Protein AF-X1M5K8-F1 (afdb_monomer)

Nearest PDB structures (foldseek):
  1rm6-assembly1_D  TM=8.942E-01  e=1.174E-19  Thauera aromatica
  4zoh-assembly1_A-2  TM=8.660E-01  e=7.991E-16  Sulfurisphaera tokodaii str. 7
  8uem-assembly1_D  TM=8.102E-01  e=5.956E-15  Mycolicibacterium smegmatis MC2 155
  2w55-assembly4_H  TM=7.951E-01  e=2.567E-14  Rhodobacter capsulatus
  7dqx-assembly1_D  TM=7.721E-01  e=8.946E-11  Paenarthrobacter nicotinovorans

Organism: NCBI:txid412755

Foldseek 3Di:
DDDDDDDDVQRCNVVVQVVVLVVLVVVCVVVVHDSLVSCVVVDDAAQDDDPLAAGANHDCAVVQSVVVVVVVVVVPDDDPPKDKDKGKDKAFAAFPDVVPPDPDFQWKWKWWQDLQRAIEIATQEDDPPPCLQQLLLVLLCVLLQEDSVSYDYDYNDPVPHDDHPYPDRNYCSPFVSQNSSQQSNQLNVLLVVQVDVVVDDVDPFDWDHHHQWIAGPVCSVDTDGNSVSQNVSCVVVVNDIRMGIGGDHDDDPRYRHNHMDIHMDMDMD

Radius of gyration: 24.26 Å; Cα contacts (8 Å, |Δi|>4): 484; chains: 1; bounding box: 69×41×72 Å

InterPro domains:
  IPR008274 Aldehyde oxidase/xanthine dehydrogenase, first molybdopterin binding domain [PF02738] (1-42)
  IPR016208 Aldehyde oxidase/xanthine dehydrogenase-like [PTHR11908] (1-198)
  IPR037165 Aldehyde oxidase/xanthine dehydrogenase, molybdopterin binding domain superfamily [SSF56003] (1-269)
  IPR046867 Aldehyde oxidase/xanthine dehydrogenase, second molybdopterin binding domain [PF20256] (79-269)

Mean predicted aligned error: 5.26 Å

Structure (mmCIF, N/CA/C/O backbone):
data_AF-X1M5K8-F1
#
_entry.id   AF-X1M5K8-F1
#
loop_
_atom_site.group_PDB
_atom_site.id
_atom_site.type_symbol
_atom_site.label_atom_id
_atom_site.label_alt_id
_atom_site.label_comp_id
_atom_site.label_asym_id
_atom_site.label_entity_id
_atom_site.label_seq_id
_atom_site.pdbx_PDB_ins_code
_atom_site.Cartn_x
_atom_site.Cartn_y
_atom_site.Cartn_z
_atom_site.occupancy
_atom_site.B_iso_or_equiv
_atom_site.auth_seq_id
_atom_site.auth_comp_id
_atom_site.auth_asym_id
_atom_site.auth_atom_id
_atom_site.pdbx_PDB_model_num
ATOM 1 N N . ASN A 1 1 ? -35.383 -19.313 8.507 1.00 83.44 1 ASN A N 1
ATOM 2 C CA . ASN A 1 1 ? -35.162 -19.171 7.050 1.00 83.44 1 ASN A CA 1
ATOM 3 C C . ASN A 1 1 ? -35.023 -17.697 6.709 1.00 83.44 1 ASN A C 1
ATOM 5 O O . ASN A 1 1 ? -36.012 -17.053 6.391 1.00 83.44 1 ASN A O 1
ATOM 9 N N . THR A 1 2 ? -33.816 -17.158 6.849 1.00 96.00 2 THR A N 1
ATOM 10 C CA . THR A 1 2 ? -33.455 -15.775 6.488 1.00 96.00 2 THR A CA 1
ATOM 11 C C . THR A 1 2 ? -32.457 -15.797 5.330 1.00 96.00 2 THR A C 1
ATOM 13 O O . THR A 1 2 ? -31.962 -16.869 4.981 1.00 96.00 2 THR A O 1
ATOM 16 N N . ALA A 1 3 ? -32.167 -14.639 4.729 1.00 95.88 3 ALA A N 1
ATOM 17 C CA . ALA A 1 3 ? -31.140 -14.529 3.693 1.00 95.88 3 ALA A CA 1
ATOM 18 C C . ALA A 1 3 ? -29.777 -15.035 4.199 1.00 95.88 3 ALA A C 1
ATOM 20 O O . ALA A 1 3 ? -29.431 -14.832 5.367 1.00 95.88 3 ALA A O 1
ATOM 21 N N . THR A 1 4 ? -29.015 -15.685 3.319 1.00 96.06 4 THR A N 1
ATOM 22 C CA . THR A 1 4 ? -27.652 -16.132 3.619 1.00 96.06 4 THR A CA 1
ATOM 23 C C . THR A 1 4 ? -26.763 -14.923 3.889 1.00 96.06 4 THR A C 1
ATOM 25 O O . THR A 1 4 ? -26.822 -13.924 3.172 1.00 96.06 4 THR A O 1
ATOM 28 N N . THR A 1 5 ? -25.942 -15.005 4.931 1.00 94.88 5 THR A N 1
ATOM 29 C CA . THR A 1 5 ? -24.961 -13.967 5.250 1.00 94.88 5 THR A CA 1
ATOM 30 C C . THR A 1 5 ? -23.837 -13.939 4.210 1.00 94.88 5 THR A C 1
ATOM 32 O O . THR A 1 5 ? -23.613 -14.909 3.487 1.00 94.88 5 THR A O 1
ATOM 35 N N . SER A 1 6 ? -23.133 -12.812 4.107 1.00 94.44 6 SER A N 1
ATOM 36 C CA . SER A 1 6 ? -22.024 -12.634 3.164 1.00 94.44 6 SER A CA 1
ATOM 37 C C . SER A 1 6 ? -20.956 -11.706 3.747 1.00 94.44 6 SER A C 1
ATOM 39 O O . SER A 1 6 ? -21.046 -11.279 4.901 1.00 94.44 6 SER A O 1
ATOM 41 N N . ALA A 1 7 ? -19.930 -11.408 2.954 1.00 92.38 7 ALA A N 1
ATOM 42 C CA . ALA A 1 7 ? -18.859 -10.504 3.325 1.00 92.38 7 ALA A CA 1
ATOM 43 C C . ALA A 1 7 ? -19.370 -9.073 3.569 1.00 92.38 7 ALA A C 1
ATOM 45 O O . ALA A 1 7 ? -20.085 -8.498 2.752 1.00 92.38 7 ALA A O 1
ATOM 46 N N . MET A 1 8 ? -18.935 -8.484 4.683 1.00 95.38 8 MET A N 1
ATOM 47 C CA . MET A 1 8 ? -19.079 -7.063 5.010 1.00 95.38 8 MET A CA 1
ATOM 48 C C . MET A 1 8 ? -17.729 -6.551 5.525 1.00 95.38 8 MET A C 1
ATOM 50 O O . MET A 1 8 ? -16.926 -7.348 6.014 1.00 95.38 8 MET A O 1
ATOM 54 N N . ARG A 1 9 ? -17.447 -5.247 5.397 1.00 95.56 9 ARG A N 1
ATOM 55 C CA . ARG A 1 9 ? -16.147 -4.651 5.759 1.00 95.56 9 ARG A CA 1
ATOM 56 C C . ARG A 1 9 ? -15.712 -5.072 7.172 1.00 95.56 9 ARG A C 1
ATOM 58 O O . ARG A 1 9 ? -16.444 -4.868 8.133 1.00 95.56 9 ARG A O 1
ATOM 65 N N . GLY A 1 10 ? -14.526 -5.679 7.270 1.00 92.44 10 GLY A N 1
ATOM 66 C CA . GLY A 1 10 ? -13.983 -6.263 8.504 1.00 92.44 10 GLY A CA 1
ATOM 67 C C . GLY A 1 10 ? -14.224 -7.773 8.667 1.00 92.44 10 GLY A C 1
ATOM 68 O O . GLY A 1 10 ? -13.547 -8.405 9.465 1.00 92.44 10 GLY A O 1
ATOM 69 N N . PHE A 1 11 ? -15.142 -8.367 7.901 1.00 91.94 11 PHE A N 1
ATOM 70 C CA . PHE A 1 11 ? -15.347 -9.815 7.755 1.00 91.94 11 PHE A CA 1
ATOM 71 C C . PHE A 1 11 ? -15.290 -10.612 9.076 1.00 91.94 11 PHE A C 1
ATOM 73 O O . PHE A 1 11 ? -14.472 -11.509 9.247 1.00 91.94 11 PHE A O 1
ATOM 80 N N . GLY A 1 12 ? -16.145 -10.260 10.042 1.00 93.12 12 GLY A N 1
ATOM 81 C CA . GLY A 1 12 ? -16.217 -10.936 11.348 1.00 93.12 12 GLY A CA 1
ATOM 82 C C . GLY A 1 12 ? -15.316 -10.336 12.435 1.00 93.12 12 GLY A C 1
ATOM 83 O O . GLY A 1 12 ? -15.580 -10.527 13.627 1.00 93.12 12 GLY A O 1
ATOM 84 N N . ALA A 1 13 ? -14.288 -9.568 12.058 1.00 93.38 13 ALA A N 1
ATOM 85 C CA . ALA A 1 13 ? -13.440 -8.883 13.028 1.00 93.38 13 ALA A CA 1
ATOM 86 C C . ALA A 1 13 ? -14.196 -7.827 13.851 1.00 93.38 13 ALA A C 1
ATOM 88 O O . ALA A 1 13 ? -14.025 -7.855 15.063 1.00 93.38 13 ALA A O 1
ATOM 89 N N . PRO A 1 14 ? -15.084 -6.971 13.293 1.00 96.00 14 PRO A N 1
ATOM 90 C CA . PRO A 1 14 ? -15.788 -5.966 14.092 1.00 96.00 14 PRO A CA 1
ATOM 91 C C . PRO A 1 14 ? -16.581 -6.565 15.255 1.00 96.00 14 PRO A C 1
ATOM 93 O O . PRO A 1 14 ? -16.548 -6.036 16.360 1.00 96.00 14 PRO A O 1
ATOM 96 N N . GLN A 1 15 ? -17.251 -7.697 15.029 1.00 96.06 15 GLN A N 1
ATOM 97 C CA . GLN A 1 15 ? -18.005 -8.408 16.061 1.00 96.06 15 GLN A CA 1
ATOM 98 C C . GLN A 1 15 ? -17.078 -8.930 17.164 1.00 96.06 15 GLN A C 1
ATOM 100 O O . GLN A 1 15 ? -17.387 -8.799 18.345 1.00 96.06 15 GLN A O 1
ATOM 105 N N . SER A 1 16 ? -15.932 -9.491 16.775 1.00 94.75 16 SER A N 1
ATOM 106 C CA . SER A 1 16 ? -14.946 -10.041 17.711 1.00 94.75 16 SER A CA 1
ATOM 107 C C . SER A 1 16 ? -14.253 -8.937 18.516 1.00 94.75 16 SER A C 1
ATOM 109 O O . SER A 1 16 ? -14.143 -9.037 19.735 1.00 94.75 16 SER A O 1
ATOM 111 N N . THR A 1 17 ? -13.846 -7.854 17.850 1.00 95.81 17 THR A N 1
ATOM 112 C CA . THR A 1 17 ? -13.239 -6.674 18.474 1.00 95.81 17 THR A CA 1
ATOM 113 C C . THR A 1 17 ? -14.212 -5.988 19.422 1.00 95.81 17 THR A C 1
ATOM 115 O O . THR A 1 17 ? -13.813 -5.646 20.524 1.00 95.81 17 THR A O 1
ATOM 118 N N . PHE A 1 18 ? -15.489 -5.843 19.053 1.00 97.12 18 PHE A N 1
ATOM 119 C CA . PHE A 1 18 ? -16.497 -5.256 19.939 1.00 97.12 18 PHE A CA 1
ATOM 120 C C . PHE A 1 18 ? -16.595 -6.010 21.269 1.00 97.12 18 PHE A C 1
ATOM 122 O O . PHE A 1 18 ? -16.563 -5.390 22.329 1.00 97.12 18 PHE A O 1
ATOM 129 N N . VAL A 1 19 ? -16.669 -7.343 21.222 1.00 97.38 19 VAL A N 1
ATOM 130 C CA . VAL A 1 19 ? -16.738 -8.174 22.432 1.00 97.38 19 VAL A CA 1
ATOM 131 C C . VAL A 1 19 ? -15.446 -8.071 23.246 1.00 97.38 19 VAL A C 1
ATOM 133 O O . VAL A 1 19 ? -15.514 -7.877 24.457 1.00 97.38 19 VAL A O 1
ATOM 136 N N . GLY A 1 20 ? -14.283 -8.168 22.593 1.00 96.31 20 GLY A N 1
ATOM 137 C CA . GLY A 1 20 ? -12.981 -8.101 23.265 1.00 96.31 20 GLY A CA 1
ATOM 138 C C . GLY A 1 20 ? -12.714 -6.751 23.934 1.00 96.31 20 GLY A C 1
ATOM 139 O O . GLY A 1 20 ? -12.367 -6.705 25.109 1.00 96.31 20 GLY A O 1
ATOM 140 N N . GLU A 1 21 ? -12.940 -5.649 23.222 1.00 97.56 21 GLU A N 1
ATOM 141 C CA . GLU A 1 21 ? -12.729 -4.297 23.749 1.00 97.56 21 GLU A CA 1
ATOM 142 C C . GLU A 1 21 ? -13.725 -3.954 24.862 1.00 97.56 21 GLU A C 1
ATOM 144 O O . GLU A 1 21 ? -13.330 -3.382 25.874 1.00 97.56 21 GLU A O 1
ATOM 149 N N . SER A 1 22 ? -14.987 -4.386 24.737 1.00 97.62 22 SER A N 1
ATOM 150 C CA . SER A 1 22 ? -15.976 -4.222 25.813 1.00 97.62 22 SER A CA 1
ATOM 151 C C . SER A 1 22 ? -15.562 -4.986 27.073 1.00 97.62 22 SER A C 1
ATOM 153 O O . SER A 1 22 ? -15.735 -4.500 28.187 1.00 97.62 22 SER A O 1
ATOM 155 N N . GLN A 1 23 ? -14.999 -6.189 26.914 1.00 97.56 23 GLN A N 1
ATOM 156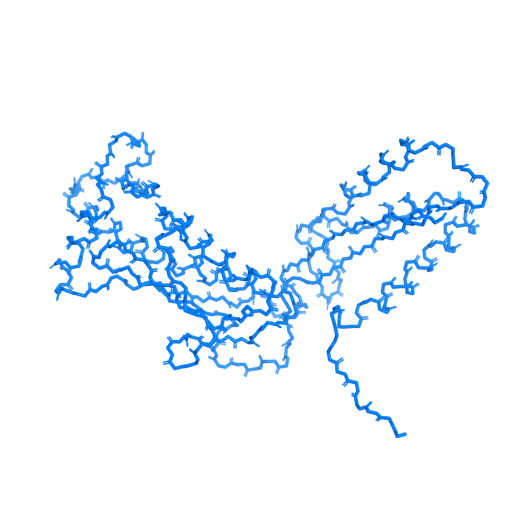 C CA . GLN A 1 23 ? -14.491 -6.972 28.037 1.00 97.56 23 GLN A CA 1
ATOM 157 C C . GLN A 1 23 ? -13.295 -6.298 28.714 1.00 97.56 23 GLN A C 1
ATOM 159 O O . GLN A 1 23 ? -13.230 -6.289 29.942 1.00 97.56 23 GLN A O 1
ATOM 164 N N . LEU A 1 24 ? -12.376 -5.723 27.936 1.00 97.25 24 LEU A N 1
ATOM 165 C CA . LEU A 1 24 ? -11.244 -4.977 28.481 1.00 97.25 24 LEU A CA 1
ATOM 166 C C . LEU A 1 24 ? -11.700 -3.759 29.287 1.00 97.25 24 LEU A C 1
ATOM 168 O O . LEU A 1 24 ? -11.151 -3.528 30.360 1.00 97.25 24 LEU A O 1
ATOM 172 N N . ASP A 1 25 ? -12.718 -3.028 28.832 1.00 97.44 25 ASP A N 1
ATOM 173 C CA . ASP A 1 25 ? -13.257 -1.893 29.592 1.00 97.44 25 ASP A CA 1
ATOM 174 C C . ASP A 1 25 ? -13.902 -2.333 30.912 1.00 97.44 25 ASP A C 1
ATOM 176 O O . ASP A 1 25 ? -13.607 -1.749 31.954 1.00 97.44 25 ASP A O 1
ATOM 180 N N . MET A 1 26 ? -14.695 -3.412 30.907 1.00 98.00 26 MET A N 1
ATOM 181 C CA . MET A 1 26 ? -15.258 -3.975 32.146 1.00 98.00 26 MET A CA 1
ATOM 182 C C . MET A 1 26 ? -14.156 -4.413 33.125 1.00 98.00 26 MET A C 1
ATOM 184 O O . MET A 1 26 ? -14.241 -4.153 34.321 1.00 98.00 26 MET A O 1
ATOM 188 N N . MET A 1 27 ? -13.082 -5.032 32.623 1.00 98.06 27 MET A N 1
ATOM 189 C CA . MET A 1 27 ? -11.930 -5.413 33.450 1.00 98.06 27 MET A CA 1
ATOM 190 C C . MET A 1 27 ? -11.173 -4.198 33.996 1.00 98.06 27 MET A C 1
ATOM 192 O O . MET A 1 27 ? -10.690 -4.242 35.126 1.00 98.06 27 MET A O 1
ATOM 196 N N . ALA A 1 28 ? -11.034 -3.134 33.204 1.00 97.88 28 ALA A N 1
ATOM 197 C CA . ALA A 1 28 ? -10.388 -1.898 33.629 1.00 97.88 28 ALA A CA 1
ATOM 198 C C . ALA A 1 28 ? -11.148 -1.264 34.804 1.00 97.88 28 ALA A C 1
ATOM 200 O O . ALA A 1 28 ? -10.529 -0.911 35.810 1.00 97.88 28 ALA A O 1
ATOM 201 N N . GLU A 1 29 ? -12.479 -1.207 34.707 1.00 97.31 29 GLU A N 1
ATOM 202 C CA . GLU A 1 29 ? -13.360 -0.722 35.771 1.00 97.31 29 GLU A CA 1
ATOM 203 C C . GLU A 1 29 ? -13.256 -1.584 37.038 1.00 97.31 29 GLU A C 1
ATOM 205 O O . GLU A 1 29 ? -12.933 -1.060 38.106 1.00 97.31 29 GLU A O 1
ATOM 210 N N . ASP A 1 30 ? -13.430 -2.905 36.916 1.00 98.25 30 ASP A N 1
ATOM 211 C CA . ASP A 1 30 ? -13.391 -3.843 38.049 1.00 98.25 30 ASP A CA 1
ATOM 212 C C . ASP A 1 30 ? -12.044 -3.823 38.794 1.00 98.25 30 ASP A C 1
ATOM 214 O O . ASP A 1 30 ? -11.989 -3.979 40.018 1.00 98.25 30 ASP A O 1
ATOM 218 N N . LEU A 1 31 ? -10.938 -3.639 38.064 1.00 97.94 31 LEU A N 1
ATOM 219 C CA . LEU A 1 31 ? -9.582 -3.616 38.621 1.00 97.94 31 LEU A CA 1
ATOM 220 C C . LEU A 1 31 ? -9.119 -2.213 39.042 1.00 97.94 31 LEU A C 1
ATOM 222 O O . LEU A 1 31 ? -8.044 -2.089 39.635 1.00 97.94 31 LEU A O 1
ATOM 226 N N . GLY A 1 32 ? -9.879 -1.161 38.725 1.00 97.38 32 GLY A N 1
ATOM 227 C CA . GLY A 1 32 ? -9.468 0.229 38.936 1.00 97.38 32 GLY A CA 1
ATOM 228 C C . GLY A 1 32 ? -8.201 0.614 38.161 1.00 97.38 32 GLY A C 1
ATOM 229 O O . GLY A 1 32 ? -7.398 1.414 38.645 1.00 97.38 32 GLY A O 1
ATOM 230 N N . ILE A 1 33 ? -7.984 0.013 36.988 1.00 97.75 33 ILE A N 1
ATOM 231 C CA . ILE A 1 33 ? -6.858 0.313 36.094 1.00 97.75 33 ILE A CA 1
ATOM 232 C C . ILE A 1 33 ? -7.362 1.255 35.002 1.00 97.75 33 ILE A C 1
ATOM 234 O O . ILE A 1 33 ? -8.445 1.058 34.466 1.00 97.75 33 ILE A O 1
ATOM 238 N N . ASP A 1 34 ? -6.566 2.260 34.639 1.00 96.38 34 ASP A N 1
ATOM 239 C CA . ASP A 1 34 ? -6.891 3.121 33.502 1.00 96.38 34 ASP A CA 1
ATOM 240 C C . ASP A 1 34 ? -7.069 2.288 32.203 1.00 96.38 34 ASP A C 1
ATOM 242 O O . ASP A 1 34 ? -6.239 1.417 31.913 1.00 96.38 34 ASP A O 1
ATOM 246 N N . PRO A 1 35 ? -8.137 2.514 31.413 1.00 96.56 35 PRO A N 1
ATOM 247 C CA . PRO A 1 35 ? -8.451 1.690 30.243 1.00 96.56 35 PRO A CA 1
ATOM 248 C C . PRO A 1 35 ? -7.412 1.785 29.115 1.00 96.56 35 PRO A C 1
ATOM 250 O O . PRO A 1 35 ? -7.261 0.827 28.347 1.00 96.56 35 PRO A O 1
ATOM 253 N N . ILE A 1 36 ? -6.679 2.898 28.998 1.00 97.06 36 ILE A N 1
ATOM 254 C CA . ILE A 1 36 ? -5.575 3.048 28.038 1.00 97.06 36 ILE A CA 1
ATOM 255 C C . ILE A 1 36 ? -4.363 2.266 28.547 1.00 97.06 36 ILE A C 1
ATOM 257 O O . ILE A 1 36 ? -3.764 1.499 27.792 1.00 97.06 36 ILE A O 1
ATOM 261 N N . GLU A 1 37 ? -4.047 2.372 29.837 1.00 97.25 37 GLU A N 1
ATOM 262 C CA . GLU A 1 37 ? -2.949 1.625 30.456 1.00 97.25 37 GLU A CA 1
ATOM 263 C C . GLU A 1 37 ? -3.173 0.110 30.431 1.00 97.25 37 GLU A C 1
ATOM 265 O O . GLU A 1 37 ? -2.232 -0.655 30.199 1.00 97.25 37 GLU A O 1
ATOM 270 N N . LEU A 1 38 ? -4.411 -0.357 30.614 1.00 97.75 38 LEU A N 1
ATOM 271 C CA . LEU A 1 38 ? -4.722 -1.781 30.492 1.00 97.75 38 LEU A CA 1
ATOM 272 C C . LEU A 1 38 ? -4.438 -2.289 29.070 1.00 97.75 38 LEU A C 1
ATOM 274 O O . LEU A 1 38 ? -3.822 -3.346 28.907 1.00 97.75 38 LEU A O 1
ATOM 278 N N . ARG A 1 39 ? -4.811 -1.521 28.040 1.00 97.44 39 ARG A N 1
ATOM 279 C CA . ARG A 1 39 ? -4.494 -1.836 26.636 1.00 97.44 39 ARG A CA 1
ATOM 280 C C . ARG A 1 39 ? -2.997 -1.772 26.366 1.00 97.44 39 ARG A C 1
ATOM 282 O O . ARG A 1 39 ? -2.461 -2.660 25.714 1.00 97.44 39 ARG A O 1
ATOM 289 N N . ARG A 1 40 ? -2.297 -0.783 26.922 1.00 96.50 40 ARG A N 1
ATOM 290 C CA . ARG A 1 40 ? -0.841 -0.625 26.795 1.00 96.50 40 ARG A CA 1
ATOM 291 C C . ARG A 1 40 ? -0.077 -1.830 27.343 1.00 96.50 40 ARG A C 1
ATOM 293 O O . ARG A 1 40 ? 0.881 -2.279 26.714 1.00 96.50 40 ARG A O 1
ATOM 300 N N . LYS A 1 41 ? -0.523 -2.375 28.481 1.00 95.81 41 LYS A N 1
ATOM 301 C CA . LYS A 1 41 ? 0.063 -3.567 29.119 1.00 95.81 41 LYS A CA 1
ATOM 302 C C . LYS A 1 41 ? -0.153 -4.855 28.323 1.00 95.81 41 LYS A C 1
ATOM 304 O O . LYS A 1 41 ? 0.689 -5.742 28.397 1.00 95.81 41 LYS A O 1
ATOM 309 N N . ASN A 1 42 ? -1.266 -4.960 27.597 1.00 94.81 42 ASN A N 1
ATOM 310 C CA . ASN A 1 42 ? -1.667 -6.182 26.887 1.00 94.81 42 ASN A CA 1
ATOM 311 C C . ASN A 1 42 ? -1.505 -6.096 25.357 1.00 94.81 42 ASN A C 1
ATOM 313 O O . ASN A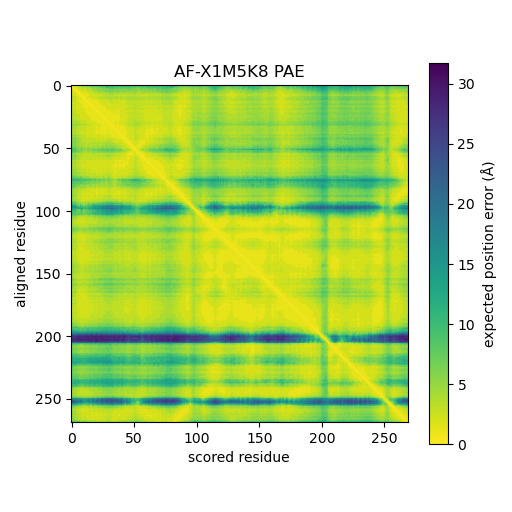 1 42 ? -1.755 -7.073 24.654 1.00 94.81 42 ASN A O 1
ATOM 317 N N . GLY A 1 43 ? -1.110 -4.937 24.830 1.00 93.38 43 GLY A N 1
ATOM 318 C CA . GLY A 1 43 ? -0.957 -4.691 23.401 1.00 93.38 43 GLY A CA 1
ATOM 319 C C . GLY A 1 43 ? 0.234 -5.427 22.788 1.00 93.38 43 GLY A C 1
ATOM 320 O O . GLY A 1 43 ? 1.269 -5.619 23.424 1.00 93.38 43 GLY A O 1
ATOM 321 N N . MET A 1 44 ? 0.097 -5.801 21.515 1.00 93.44 44 MET A N 1
ATOM 322 C CA . MET A 1 44 ? 1.182 -6.399 20.732 1.00 93.44 44 MET A CA 1
ATOM 323 C C . MET A 1 44 ? 2.313 -5.391 20.486 1.00 93.44 44 MET A C 1
ATOM 325 O O . MET A 1 44 ? 2.081 -4.185 20.410 1.00 93.44 44 MET A O 1
ATOM 329 N N . THR A 1 45 ? 3.526 -5.896 20.277 1.00 94.75 45 THR A N 1
ATOM 330 C CA . THR A 1 45 ? 4.725 -5.115 19.931 1.00 94.75 45 THR A CA 1
ATOM 331 C C . THR A 1 45 ? 5.268 -5.535 18.559 1.00 94.75 45 THR A C 1
ATOM 333 O O . THR A 1 45 ? 4.789 -6.516 17.987 1.00 94.75 45 THR A O 1
ATOM 336 N N . PRO A 1 46 ? 6.253 -4.820 17.987 1.00 94.94 46 PRO A N 1
ATOM 337 C CA . PRO A 1 46 ? 7.030 -5.358 16.874 1.00 94.94 46 PRO A CA 1
ATOM 338 C C . PRO A 1 46 ? 7.666 -6.711 17.230 1.00 94.94 46 PRO A C 1
ATOM 340 O O . PRO A 1 46 ? 7.944 -6.982 18.401 1.00 94.94 46 PRO A O 1
ATOM 343 N N . ASP A 1 47 ? 7.851 -7.546 16.211 1.00 92.81 47 ASP A N 1
ATOM 344 C CA . ASP A 1 47 ? 8.339 -8.930 16.280 1.00 92.81 47 ASP A CA 1
ATOM 345 C C . ASP A 1 47 ? 7.548 -9.857 17.223 1.00 92.81 47 ASP A C 1
ATOM 347 O O . ASP A 1 47 ? 8.067 -10.855 17.726 1.00 92.81 47 ASP A O 1
ATOM 351 N N . TYR A 1 48 ? 6.265 -9.555 17.452 1.00 92.00 48 TYR A N 1
ATOM 352 C CA . TYR A 1 48 ? 5.401 -10.361 18.312 1.00 92.00 48 TYR A CA 1
ATOM 353 C C . TYR A 1 48 ? 4.887 -11.604 17.576 1.00 92.00 48 TYR A C 1
ATOM 355 O O . TYR A 1 48 ? 4.243 -11.512 16.526 1.00 92.00 48 TYR A O 1
ATOM 363 N N . GLU A 1 49 ? 5.129 -12.782 18.144 1.00 90.62 49 GLU A N 1
ATOM 364 C CA . GLU A 1 49 ? 4.604 -14.045 17.629 1.00 90.62 49 GLU A CA 1
ATOM 365 C C . GLU A 1 49 ? 3.270 -14.382 18.299 1.00 90.62 49 GLU A C 1
ATOM 367 O O . GLU A 1 49 ? 3.188 -14.516 19.518 1.00 90.62 49 GLU A O 1
ATOM 372 N N . VAL A 1 50 ? 2.223 -14.554 17.490 1.00 88.25 50 VAL A N 1
ATOM 373 C CA . VAL A 1 50 ? 0.959 -15.158 17.915 1.00 88.25 50 VAL A CA 1
ATOM 374 C C . VAL A 1 50 ? 1.030 -16.640 17.542 1.00 88.25 50 VAL A C 1
ATOM 376 O O . VAL A 1 50 ? 0.919 -16.961 16.349 1.00 88.25 50 VAL A O 1
ATOM 379 N N . PRO A 1 51 ? 1.227 -17.549 18.518 1.00 86.25 51 PRO A N 1
ATOM 380 C CA . PRO A 1 51 ? 1.520 -18.949 18.241 1.00 86.25 51 PRO A CA 1
ATOM 381 C C . PRO A 1 51 ? 0.509 -19.587 17.284 1.00 86.25 51 PRO A C 1
ATOM 383 O O . PRO A 1 51 ? -0.692 -19.628 17.552 1.00 86.25 51 PRO A O 1
ATOM 386 N N . GLY A 1 52 ? 1.009 -20.077 16.148 1.00 79.44 52 GLY A N 1
ATOM 387 C CA . GLY A 1 52 ? 0.207 -20.766 15.135 1.00 79.44 52 GLY A CA 1
ATOM 388 C C . GLY A 1 52 ? -0.738 -19.883 14.310 1.00 79.44 52 GLY A C 1
ATOM 389 O O . GLY A 1 52 ? -1.545 -20.437 13.567 1.00 79.44 52 GLY A O 1
ATOM 390 N N . GLN A 1 53 ? -0.665 -18.549 14.414 1.00 82.50 53 GLN A N 1
ATOM 391 C CA . GLN A 1 53 ? -1.578 -17.646 13.696 1.00 82.50 53 GLN A CA 1
ATOM 392 C C . GLN A 1 53 ? -0.872 -16.537 12.908 1.00 82.50 53 GLN A C 1
ATOM 394 O O . GLN A 1 53 ? -1.145 -16.348 11.717 1.00 82.50 53 GLN A O 1
ATOM 399 N N . ALA A 1 54 ? 0.008 -15.774 13.559 1.00 86.50 54 ALA A N 1
ATOM 400 C CA . ALA A 1 54 ? 0.545 -14.541 12.994 1.00 86.50 54 ALA A CA 1
ATOM 401 C C . ALA A 1 54 ? 1.937 -14.210 13.531 1.00 86.50 54 ALA A C 1
ATOM 403 O O . ALA A 1 54 ? 2.281 -14.540 14.661 1.00 86.50 54 ALA A O 1
ATOM 404 N N . PHE A 1 55 ? 2.711 -13.491 12.722 1.00 89.06 55 PHE A N 1
ATOM 405 C CA . PHE A 1 55 ? 3.942 -12.842 13.151 1.00 89.06 55 PHE A CA 1
ATOM 406 C C . PHE A 1 55 ? 3.828 -11.346 12.859 1.00 89.06 55 PHE A C 1
ATOM 408 O O . PHE A 1 55 ? 3.718 -10.945 11.698 1.00 89.06 55 PHE A O 1
ATOM 415 N N . ILE A 1 56 ? 3.805 -10.531 13.909 1.00 92.12 56 ILE A N 1
ATOM 416 C CA . ILE A 1 56 ? 3.609 -9.085 13.831 1.00 92.12 56 ILE A CA 1
ATOM 417 C C . ILE A 1 56 ? 4.972 -8.420 13.656 1.00 92.12 56 ILE A C 1
ATOM 419 O O . ILE A 1 56 ? 5.624 -8.063 14.627 1.00 92.12 56 ILE A O 1
ATOM 423 N N . GLN A 1 57 ? 5.420 -8.269 12.409 1.00 91.38 57 GLN A N 1
ATOM 424 C CA . GLN A 1 57 ? 6.733 -7.676 12.097 1.00 91.38 57 GLN A CA 1
ATOM 425 C C . GLN A 1 57 ? 6.848 -6.220 12.562 1.00 91.38 57 GLN A C 1
ATOM 427 O O . GLN A 1 57 ? 7.880 -5.791 13.062 1.00 91.38 57 GLN A O 1
ATOM 432 N N . SER A 1 58 ? 5.776 -5.452 12.405 1.00 94.50 58 SER A N 1
ATOM 433 C CA . SER A 1 58 ? 5.694 -4.063 12.834 1.00 94.50 58 SER A CA 1
ATOM 434 C C . SER A 1 58 ? 4.388 -3.837 13.583 1.00 94.50 58 SER A C 1
ATOM 436 O O . SER A 1 58 ? 3.347 -4.387 13.225 1.00 94.50 58 SER A O 1
ATOM 438 N N . CYS A 1 59 ? 4.446 -3.028 14.639 1.00 96.31 59 CYS A N 1
ATOM 439 C CA . CYS A 1 59 ? 3.281 -2.656 15.428 1.00 96.31 59 CYS A CA 1
ATOM 440 C C . CYS A 1 59 ? 3.394 -1.189 15.848 1.00 96.31 59 CYS A C 1
ATOM 442 O O . CYS A 1 59 ? 4.364 -0.802 16.497 1.00 96.31 59 CYS A O 1
ATOM 444 N N . GLY A 1 60 ? 2.402 -0.390 15.452 1.00 96.69 60 GLY A N 1
ATOM 445 C CA . GLY A 1 60 ? 2.282 1.028 15.807 1.00 96.69 60 GLY A CA 1
ATOM 446 C C . GLY A 1 60 ? 1.324 1.296 16.973 1.00 96.69 60 GLY A C 1
ATOM 447 O O . GLY A 1 60 ? 0.950 2.444 17.200 1.00 96.69 60 GLY A O 1
ATOM 448 N N . LEU A 1 61 ? 0.853 0.249 17.660 1.00 97.50 61 LEU A N 1
ATOM 449 C CA . LEU A 1 61 ? -0.249 0.348 18.619 1.00 97.50 61 LEU A CA 1
ATOM 450 C C . LEU A 1 61 ? 0.083 1.271 19.799 1.00 97.50 61 LEU A C 1
ATOM 452 O O . LEU A 1 61 ? -0.732 2.121 20.149 1.00 97.50 61 LEU A O 1
ATOM 456 N N . HIS A 1 62 ? 1.275 1.145 20.386 1.00 97.00 62 HIS A N 1
ATOM 457 C CA . HIS A 1 62 ? 1.695 1.988 21.510 1.00 97.00 62 HIS A CA 1
ATOM 458 C C . HIS A 1 62 ? 1.794 3.462 21.117 1.00 97.00 62 HIS A C 1
ATOM 460 O O . HIS A 1 62 ? 1.362 4.314 21.882 1.00 97.00 62 HIS A O 1
ATOM 466 N N . GLN A 1 63 ? 2.241 3.765 19.896 1.00 97.62 63 GLN A N 1
ATOM 467 C CA . GLN A 1 63 ? 2.262 5.129 19.368 1.00 97.62 63 GLN A CA 1
ATOM 468 C C . GLN A 1 63 ? 0.841 5.686 19.182 1.00 97.62 63 GLN A C 1
ATOM 470 O O . GLN A 1 63 ? 0.599 6.864 19.448 1.00 97.62 63 GLN A O 1
ATOM 475 N N . CYS A 1 64 ? -0.116 4.854 18.753 1.00 97.94 64 CYS A N 1
ATOM 476 C CA . CYS A 1 64 ? -1.526 5.243 18.698 1.00 97.94 64 CYS A CA 1
ATOM 477 C C . CYS A 1 64 ? -2.104 5.505 20.099 1.00 97.94 64 CYS A C 1
ATOM 479 O O . CYS A 1 64 ? -2.844 6.472 20.270 1.00 97.94 64 CYS A O 1
ATOM 481 N N . LEU A 1 65 ? -1.751 4.679 21.092 1.00 97.88 65 LEU A N 1
ATOM 482 C CA . LEU A 1 65 ? -2.158 4.871 22.489 1.00 97.88 65 LEU A CA 1
ATOM 483 C C . LEU A 1 65 ? -1.585 6.173 23.064 1.00 97.88 65 LEU A C 1
ATOM 485 O O . LEU A 1 65 ? -2.327 6.945 23.658 1.00 97.88 65 LEU A O 1
ATOM 489 N N . ASP A 1 66 ? -0.306 6.468 22.821 1.00 97.44 66 ASP A N 1
ATOM 490 C CA . ASP A 1 66 ? 0.321 7.722 23.260 1.00 97.44 66 ASP A CA 1
ATOM 491 C C . ASP A 1 66 ? -0.415 8.942 22.700 1.00 97.44 66 ASP A C 1
ATOM 493 O O . ASP A 1 66 ? -0.722 9.886 23.428 1.00 97.44 66 ASP A O 1
ATOM 497 N N . LYS A 1 67 ? -0.746 8.905 21.405 1.00 97.56 67 LYS A N 1
ATOM 498 C CA . LYS A 1 67 ? -1.430 10.012 20.732 1.00 97.56 67 LYS A CA 1
ATOM 499 C C . LYS A 1 67 ? -2.866 10.198 21.205 1.00 97.56 67 LYS A C 1
ATOM 501 O O . LYS A 1 67 ? -3.298 11.338 21.368 1.00 97.56 67 LYS A O 1
ATOM 506 N N . ILE A 1 68 ? -3.607 9.112 21.428 1.00 96.69 68 ILE A N 1
ATOM 507 C CA . ILE A 1 68 ? -4.982 9.230 21.918 1.00 96.69 68 ILE A CA 1
ATOM 508 C C . ILE A 1 68 ? -5.010 9.695 23.377 1.00 96.69 68 ILE A C 1
ATOM 510 O O . ILE A 1 68 ? -5.857 10.504 23.739 1.00 96.69 68 ILE A O 1
ATOM 514 N N . GLU A 1 69 ? -4.065 9.236 24.199 1.00 96.75 69 GLU A N 1
ATOM 515 C CA . GLU A 1 69 ? -3.947 9.632 25.601 1.00 96.75 69 GLU A CA 1
ATOM 516 C C . GLU A 1 69 ? -3.605 11.121 25.736 1.00 96.75 69 GLU A C 1
ATOM 518 O O . GLU A 1 69 ? -4.220 11.821 26.541 1.00 96.75 69 GLU A O 1
ATOM 523 N N . GLU A 1 70 ? -2.665 11.616 24.922 1.00 96.62 70 GLU A N 1
ATOM 524 C CA . GLU A 1 70 ? -2.349 13.045 24.801 1.00 96.62 70 GLU A CA 1
ATOM 525 C C . GLU A 1 70 ? -3.616 13.847 24.470 1.00 96.62 70 GLU A C 1
ATOM 527 O O . GLU A 1 70 ? -3.983 14.758 25.213 1.00 96.62 70 GLU A O 1
ATOM 532 N N . HIS A 1 71 ? -4.350 13.435 23.432 1.00 94.50 71 HIS A N 1
ATOM 533 C CA . HIS A 1 71 ? -5.568 14.121 23.006 1.00 94.50 71 HIS A CA 1
ATOM 534 C C . HIS A 1 71 ? -6.677 14.111 24.071 1.00 94.50 71 HIS A C 1
ATOM 536 O O . HIS A 1 71 ? -7.351 15.117 24.284 1.00 94.50 71 HIS A O 1
ATOM 542 N N . ILE A 1 72 ? -6.869 12.994 24.778 1.00 95.06 72 ILE A N 1
ATOM 543 C CA . ILE A 1 72 ? -7.865 12.891 25.855 1.00 95.06 72 ILE A CA 1
ATOM 544 C C . ILE A 1 72 ? -7.487 13.801 27.028 1.00 95.06 72 ILE A C 1
ATOM 546 O O . ILE A 1 72 ? -8.351 14.488 27.573 1.00 95.06 72 ILE A O 1
ATOM 550 N N . LYS A 1 73 ? -6.202 13.866 27.397 1.00 94.25 73 LYS A N 1
ATOM 551 C CA . LYS A 1 73 ? -5.725 14.763 28.462 1.00 94.25 73 LYS A CA 1
ATOM 552 C C . LYS A 1 73 ? -5.957 16.234 28.118 1.00 94.25 73 LYS A C 1
ATOM 554 O O . LYS A 1 73 ? -6.341 16.998 29.003 1.00 94.25 73 LYS A O 1
ATOM 559 N N . GLU A 1 74 ? -5.794 16.623 26.853 1.00 94.19 74 GLU A N 1
ATOM 560 C CA . GLU A 1 74 ? -6.087 17.982 26.376 1.00 94.19 74 GLU A CA 1
ATOM 561 C C . GLU A 1 74 ? -7.565 18.371 26.533 1.00 94.19 74 GLU A C 1
ATOM 563 O O . GLU A 1 74 ? -7.865 19.546 26.755 1.00 94.19 74 GLU A O 1
ATOM 568 N N . ARG A 1 75 ? -8.500 17.408 26.477 1.00 91.31 75 ARG A N 1
ATOM 569 C CA . ARG A 1 75 ? -9.931 17.675 26.721 1.00 91.31 75 ARG A CA 1
ATOM 570 C C . ARG A 1 75 ? -10.217 18.093 28.161 1.00 91.31 75 ARG A C 1
ATOM 572 O O . ARG A 1 75 ? -11.186 18.812 28.405 1.00 91.31 75 ARG A O 1
ATOM 579 N N . GLY A 1 76 ? -9.377 17.678 29.107 1.00 89.56 76 GLY A N 1
ATOM 580 C CA . GLY A 1 76 ? -9.529 18.001 30.518 1.00 89.56 76 GLY A CA 1
ATOM 581 C C . GLY A 1 76 ? -10.827 17.449 31.113 1.00 89.56 76 GLY A C 1
ATOM 582 O O . GLY A 1 76 ? -11.248 16.329 30.828 1.00 89.56 76 GLY A O 1
ATOM 583 N N . LYS A 1 77 ? -11.459 18.226 32.000 1.00 90.88 77 LYS A N 1
ATOM 584 C CA . LYS A 1 77 ? -12.681 17.798 32.688 1.00 90.88 77 LYS A CA 1
ATOM 585 C C . LYS A 1 77 ? -13.893 17.927 31.766 1.00 90.88 77 LYS A C 1
ATOM 587 O O . LYS A 1 77 ? -14.259 19.035 31.379 1.00 90.88 77 LYS A O 1
ATOM 592 N N . LEU A 1 78 ? -14.554 16.803 31.508 1.00 92.69 78 LEU A N 1
ATOM 593 C CA . LEU A 1 78 ? -15.764 16.756 30.692 1.00 92.69 78 LEU A CA 1
ATOM 594 C C . LEU A 1 78 ? -16.979 17.389 31.402 1.00 92.69 78 LEU A C 1
ATOM 596 O O . LEU A 1 78 ? -17.046 17.383 32.642 1.00 92.69 78 LEU A O 1
ATOM 600 N N . PRO A 1 79 ? -17.955 17.927 30.644 1.00 94.38 79 PRO A N 1
ATOM 601 C CA . PRO A 1 79 ? -19.228 18.378 31.197 1.00 94.38 79 PRO A CA 1
ATOM 602 C C . PRO A 1 79 ? -20.029 17.224 31.831 1.00 94.38 79 PRO A C 1
ATOM 604 O O . PRO A 1 79 ? -19.777 16.052 31.547 1.00 94.38 79 PRO A O 1
ATOM 607 N N . PRO A 1 80 ? -21.038 17.523 32.671 1.00 95.31 80 PRO A N 1
ATOM 608 C CA . PRO A 1 80 ? -21.949 16.499 33.179 1.00 95.31 80 PRO A CA 1
ATOM 609 C C . PRO A 1 80 ? -22.604 15.689 32.048 1.00 95.31 80 PRO A C 1
ATOM 611 O O . PRO A 1 80 ? -22.951 16.252 31.009 1.00 95.31 80 PRO A O 1
ATOM 614 N N . ASN A 1 81 ? -22.816 14.389 32.279 1.00 95.06 81 ASN A N 1
ATOM 615 C CA . ASN A 1 81 ? -23.413 13.432 31.331 1.00 95.06 81 ASN A CA 1
ATOM 616 C C . ASN A 1 81 ? -22.644 13.233 30.015 1.00 95.06 81 ASN A C 1
ATOM 618 O O . ASN A 1 81 ? -23.251 12.803 29.041 1.00 95.06 81 ASN A O 1
ATOM 622 N N . HIS A 1 82 ? -21.345 13.532 29.997 1.00 95.75 82 HIS A N 1
ATOM 623 C CA . HIS A 1 82 ? -20.468 13.216 28.873 1.00 95.75 82 HIS A CA 1
ATOM 624 C C . HIS A 1 82 ? -19.455 12.151 29.275 1.00 95.75 82 HIS A C 1
ATOM 626 O O . HIS A 1 82 ? -19.025 12.093 30.433 1.00 95.75 82 HIS A O 1
ATOM 632 N N . GLY A 1 83 ? -19.062 11.324 28.315 1.00 93.94 83 GLY A N 1
ATOM 633 C CA . GLY A 1 83 ? -18.078 10.267 28.520 1.00 93.94 83 GLY A CA 1
ATOM 634 C C . GLY A 1 83 ? -17.177 10.106 27.310 1.00 93.94 83 GLY A C 1
ATOM 635 O O . GLY A 1 83 ? -17.597 10.355 26.185 1.00 93.94 83 GLY A O 1
ATOM 636 N N . ILE A 1 84 ? -15.940 9.673 27.544 1.00 95.69 84 ILE A N 1
ATOM 637 C CA . ILE A 1 84 ? -15.028 9.260 26.476 1.00 95.69 84 ILE A CA 1
ATOM 638 C C . ILE A 1 84 ? -14.852 7.747 26.561 1.00 95.69 84 ILE A C 1
ATOM 640 O O . ILE A 1 84 ? -14.342 7.240 27.557 1.00 95.69 84 ILE A O 1
ATOM 644 N N . GLY A 1 85 ? -15.261 7.042 25.509 1.00 95.06 85 GLY A N 1
ATOM 645 C CA . GLY A 1 85 ? -14.934 5.633 25.297 1.00 95.06 85 GLY A CA 1
ATOM 646 C C . GLY A 1 85 ? -13.683 5.499 24.436 1.00 95.06 85 GLY A C 1
ATOM 647 O O . GLY A 1 85 ? -13.476 6.302 23.525 1.00 95.06 85 GLY A O 1
ATOM 648 N N . VAL A 1 86 ? -12.857 4.487 24.697 1.00 96.88 86 VAL A N 1
ATOM 649 C CA . VAL A 1 86 ? -11.635 4.212 23.928 1.00 96.88 86 VAL A CA 1
ATOM 650 C C . VAL A 1 86 ? -11.654 2.768 23.454 1.00 96.88 86 VAL A C 1
ATOM 652 O O . VAL A 1 86 ? -12.007 1.878 24.214 1.00 96.88 86 VAL A O 1
ATOM 655 N N . ALA A 1 87 ? -11.248 2.527 22.208 1.00 97.25 87 ALA A N 1
ATOM 656 C CA . ALA A 1 87 ? -11.078 1.178 21.687 1.00 97.25 87 ALA A CA 1
ATOM 657 C C . ALA A 1 87 ? -9.835 1.067 20.800 1.00 97.25 87 ALA A C 1
ATOM 659 O O . ALA A 1 87 ? -9.566 1.942 19.975 1.00 97.25 87 ALA A O 1
ATOM 660 N N . ALA A 1 88 ? -9.101 -0.031 20.941 1.00 97.00 88 ALA A N 1
ATOM 661 C CA . ALA A 1 88 ? -7.980 -0.411 20.096 1.00 97.00 88 ALA A CA 1
ATOM 662 C C . ALA A 1 88 ? -8.391 -1.505 19.102 1.00 97.00 88 ALA A C 1
ATOM 664 O O . ALA A 1 88 ? -9.287 -2.308 19.354 1.00 97.00 88 ALA A O 1
ATOM 665 N N . TYR A 1 89 ? -7.728 -1.555 17.950 1.00 94.50 89 TYR A N 1
ATOM 666 C CA . TYR A 1 89 ? -7.904 -2.640 16.995 1.00 94.50 89 TYR A CA 1
ATOM 667 C C . TYR A 1 89 ? -6.616 -2.951 16.235 1.00 94.50 89 TYR A C 1
ATOM 669 O O . TYR A 1 89 ? -5.757 -2.095 16.015 1.00 94.50 89 TYR A O 1
ATOM 677 N N . GLY A 1 90 ? -6.526 -4.203 15.795 1.00 92.94 90 GLY A N 1
ATOM 678 C CA . GLY A 1 90 ? -5.616 -4.663 14.759 1.00 92.94 90 GLY A CA 1
ATOM 679 C C . GLY A 1 90 ? -6.431 -5.329 13.655 1.00 92.94 90 GLY A C 1
ATOM 680 O O . GLY A 1 90 ? -7.393 -6.043 13.938 1.00 92.94 90 GLY A O 1
ATOM 681 N N . PHE A 1 91 ? -6.080 -5.092 12.396 1.00 93.75 91 PHE A N 1
ATOM 682 C CA . PHE A 1 91 ? -6.733 -5.732 11.259 1.00 93.75 91 PHE A CA 1
ATOM 683 C C . PHE A 1 91 ? -5.710 -6.164 10.217 1.00 93.75 91 PHE A C 1
ATOM 685 O O . PHE A 1 91 ? -4.676 -5.531 10.039 1.00 93.75 91 PHE A O 1
ATOM 692 N N . MET A 1 92 ? -5.990 -7.269 9.540 1.00 91.44 92 MET A N 1
ATOM 693 C CA . MET A 1 92 ? -5.131 -7.814 8.493 1.00 91.44 92 MET A CA 1
ATOM 694 C C . MET A 1 92 ? -5.033 -6.885 7.275 1.00 91.44 92 MET A C 1
ATOM 696 O O . MET A 1 92 ? -6.029 -6.316 6.829 1.00 91.44 92 MET A O 1
ATOM 700 N N . SER A 1 93 ? -3.837 -6.817 6.696 1.00 92.00 93 SER A N 1
ATOM 701 C CA . SER A 1 93 ? -3.547 -6.178 5.413 1.00 92.00 93 SER A CA 1
ATOM 702 C C . SER A 1 93 ? -2.957 -7.224 4.472 1.00 92.00 93 SER A C 1
ATOM 704 O O . SER A 1 93 ? -1.753 -7.479 4.492 1.00 92.00 93 SER A O 1
ATOM 706 N N . GLY A 1 94 ? -3.812 -7.860 3.667 1.00 88.62 94 GLY A N 1
ATOM 707 C CA . GLY A 1 94 ? -3.403 -8.915 2.743 1.00 88.62 94 GLY A CA 1
ATOM 708 C C . GLY A 1 94 ? -3.791 -10.321 3.182 1.00 88.62 94 GLY A C 1
ATOM 709 O O . GLY A 1 94 ? -2.928 -11.140 3.464 1.00 88.62 94 GLY A O 1
ATOM 710 N N . GLY A 1 95 ? -5.080 -10.651 3.161 1.00 84.56 95 GLY A N 1
ATOM 711 C CA . GLY A 1 95 ? -5.518 -11.998 3.534 1.00 84.56 95 GLY A CA 1
ATOM 712 C C . GLY A 1 95 ? -4.894 -13.141 2.736 1.00 84.56 95 GLY A C 1
ATOM 713 O O . GLY A 1 95 ? -5.001 -13.196 1.513 1.00 84.56 95 GLY A O 1
ATOM 714 N N . ILE A 1 96 ? -4.289 -14.083 3.462 1.00 80.50 96 ILE A N 1
ATOM 715 C CA . ILE A 1 96 ? -3.752 -15.348 2.957 1.00 80.50 96 ILE A CA 1
ATOM 716 C C . ILE A 1 96 ? -4.753 -16.444 3.333 1.00 80.50 96 ILE A C 1
ATOM 718 O O . ILE A 1 96 ? -4.531 -17.255 4.231 1.00 80.50 96 ILE A O 1
ATOM 722 N N . PHE A 1 97 ? -5.926 -16.439 2.698 1.00 72.12 97 PHE A N 1
ATOM 723 C CA . PHE A 1 97 ? -6.878 -17.526 2.911 1.00 72.12 97 PHE A CA 1
ATOM 724 C C . PHE A 1 97 ? -6.424 -18.747 2.110 1.00 72.12 97 PHE A C 1
ATOM 726 O O . PHE A 1 97 ? -6.492 -18.759 0.883 1.00 72.12 97 PHE A O 1
ATOM 733 N N . ASN A 1 98 ? -6.000 -19.796 2.822 1.00 61.22 98 ASN A N 1
ATOM 734 C CA . ASN A 1 98 ? -5.510 -21.064 2.260 1.00 61.22 98 ASN A CA 1
ATOM 735 C C 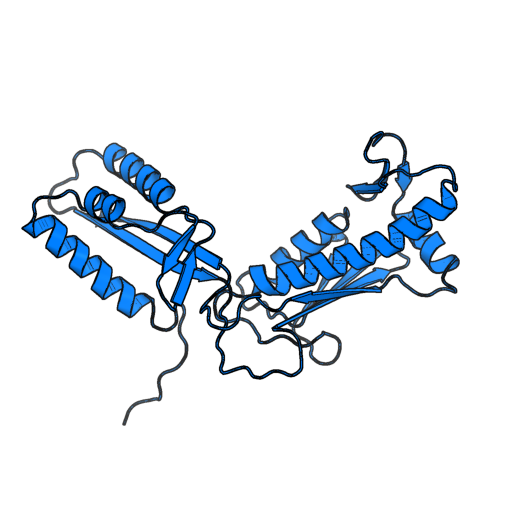. ASN A 1 98 ? -6.560 -21.852 1.438 1.00 61.22 98 ASN A C 1
ATOM 737 O O . ASN A 1 98 ? -6.286 -22.974 1.024 1.00 61.22 98 ASN A O 1
ATOM 741 N N . TRP A 1 99 ? -7.760 -21.306 1.218 1.00 63.16 99 TRP A N 1
ATOM 742 C CA . TRP A 1 99 ? -8.768 -21.872 0.314 1.00 63.16 99 TRP A CA 1
ATOM 743 C C . TRP A 1 99 ? -8.551 -21.495 -1.157 1.00 63.16 99 TRP A C 1
ATOM 745 O O . TRP A 1 99 ? -9.130 -22.137 -2.029 1.00 63.16 99 TRP A O 1
ATOM 755 N N . PHE A 1 100 ? -7.720 -20.491 -1.452 1.00 69.88 100 PHE A N 1
ATOM 756 C CA . PHE A 1 100 ? -7.355 -20.137 -2.825 1.00 69.88 100 PHE A CA 1
ATOM 757 C C . PHE A 1 100 ? -6.144 -20.958 -3.287 1.00 69.88 100 PHE A C 1
ATOM 759 O O . PHE A 1 100 ? -5.000 -20.528 -3.155 1.00 69.88 100 PHE A O 1
ATOM 766 N N . ASP A 1 101 ? -6.405 -22.150 -3.829 1.00 74.38 101 ASP A N 1
ATOM 767 C CA . ASP A 1 101 ? -5.403 -22.977 -4.517 1.00 74.38 101 ASP A CA 1
ATOM 768 C C . ASP A 1 101 ? -5.283 -22.539 -5.983 1.00 74.38 101 ASP A C 1
ATOM 770 O O . ASP A 1 101 ? -5.822 -23.161 -6.901 1.00 74.38 101 ASP A O 1
ATOM 774 N N . THR A 1 102 ? -4.669 -21.374 -6.201 1.00 78.50 102 THR A N 1
ATOM 775 C CA . THR A 1 102 ? -4.507 -20.817 -7.547 1.00 78.50 102 THR A CA 1
ATOM 776 C C . THR A 1 102 ? -3.203 -21.276 -8.197 1.00 78.50 102 THR A C 1
ATOM 778 O O . THR A 1 102 ? -2.153 -21.243 -7.555 1.00 78.50 102 THR A O 1
ATOM 781 N N . PRO A 1 103 ? -3.205 -21.608 -9.504 1.00 83.38 103 PRO A N 1
ATOM 782 C CA . PRO A 1 103 ? -1.980 -21.950 -10.232 1.00 83.38 103 PRO A CA 1
ATOM 783 C C . PRO A 1 103 ? -1.111 -20.720 -10.561 1.00 83.38 103 PRO A C 1
ATOM 785 O O . PRO A 1 103 ? -0.041 -20.854 -11.150 1.00 83.38 103 PRO A O 1
ATOM 788 N N . TYR A 1 104 ? -1.579 -19.519 -10.213 1.00 83.88 104 TYR A N 1
ATOM 789 C CA . TYR A 1 104 ? -0.936 -18.229 -10.450 1.00 83.88 104 TYR A CA 1
ATOM 790 C C . TYR A 1 104 ? -0.698 -17.477 -9.130 1.00 83.88 104 TYR A C 1
ATOM 792 O O . TYR A 1 104 ? -1.238 -17.835 -8.081 1.00 83.88 104 TYR A O 1
ATOM 800 N N . ALA A 1 105 ? 0.139 -16.436 -9.185 1.00 89.31 105 ALA A N 1
ATOM 801 C CA . ALA A 1 105 ? 0.453 -15.598 -8.030 1.00 89.31 105 ALA A CA 1
ATOM 802 C C . ALA A 1 105 ? -0.767 -14.812 -7.530 1.00 89.31 105 ALA A C 1
ATOM 804 O O . ALA A 1 105 ? -1.654 -14.487 -8.309 1.00 89.31 105 ALA A O 1
ATOM 805 N N . PHE A 1 106 ? -0.792 -14.443 -6.248 1.00 91.44 106 PHE A N 1
ATOM 806 C CA . PHE A 1 106 ? -1.946 -13.748 -5.659 1.00 91.44 106 PHE A CA 1
ATOM 807 C C . PHE A 1 106 ? -2.251 -12.415 -6.354 1.00 91.44 106 PHE A C 1
ATOM 809 O O . PHE A 1 106 ? -3.422 -12.062 -6.507 1.00 91.44 106 PHE A O 1
ATOM 816 N N . SER A 1 107 ? -1.209 -11.689 -6.757 1.00 94.81 107 SER A N 1
ATOM 817 C CA . SER A 1 107 ? -1.295 -10.513 -7.624 1.00 94.81 107 SER A CA 1
ATOM 818 C C . SER A 1 107 ? -0.188 -10.530 -8.662 1.00 94.81 107 SER A C 1
ATOM 820 O O . SER A 1 107 ? 0.926 -10.991 -8.395 1.00 94.81 107 SER A O 1
ATOM 822 N N . ALA A 1 108 ? -0.471 -9.947 -9.820 1.00 97.50 108 ALA A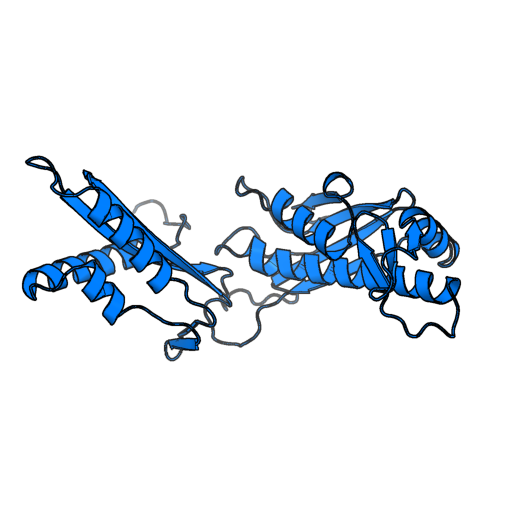 N 1
ATOM 823 C CA . ALA A 1 108 ? 0.497 -9.712 -10.876 1.00 97.50 108 ALA A CA 1
ATOM 824 C C . ALA A 1 108 ? 0.261 -8.352 -11.543 1.00 97.50 108 ALA A C 1
ATOM 826 O O . ALA A 1 108 ? -0.828 -7.785 -11.463 1.00 97.50 108 ALA A O 1
ATOM 827 N N . ALA A 1 109 ? 1.309 -7.826 -12.170 1.00 98.69 109 ALA A N 1
ATOM 828 C CA . ALA A 1 109 ? 1.287 -6.566 -12.893 1.00 98.69 109 ALA A CA 1
ATOM 829 C C . ALA A 1 109 ? 2.223 -6.622 -14.105 1.00 98.69 109 ALA A C 1
ATOM 831 O O . ALA A 1 109 ? 3.244 -7.322 -14.098 1.00 98.69 109 ALA A O 1
ATOM 832 N N . ILE A 1 110 ? 1.875 -5.861 -15.138 1.00 98.81 110 ILE A N 1
ATOM 833 C CA . ILE A 1 110 ? 2.713 -5.633 -16.314 1.00 98.81 110 ILE A CA 1
ATOM 834 C C . ILE A 1 110 ? 2.876 -4.126 -16.470 1.00 98.81 110 ILE A C 1
ATOM 836 O O . ILE A 1 110 ? 1.898 -3.389 -16.415 1.00 98.81 110 ILE A O 1
ATOM 840 N N . VAL A 1 111 ? 4.107 -3.678 -16.678 1.00 98.88 111 VAL A N 1
ATOM 841 C CA . VAL A 1 111 ? 4.434 -2.277 -16.947 1.00 98.88 111 VAL A CA 1
ATOM 842 C C . VAL A 1 111 ? 5.017 -2.203 -18.346 1.00 98.88 111 VAL A C 1
ATOM 844 O O . VAL A 1 111 ? 5.986 -2.895 -18.647 1.00 98.88 111 VAL A O 1
ATOM 847 N N . ARG A 1 112 ? 4.427 -1.382 -19.211 1.00 98.56 112 ARG A N 1
ATOM 848 C CA . ARG A 1 112 ? 4.905 -1.141 -20.573 1.00 98.56 112 ARG A CA 1
ATOM 849 C C . ARG A 1 112 ? 5.325 0.311 -20.709 1.00 98.56 112 ARG A C 1
ATOM 851 O O . ARG A 1 112 ? 4.516 1.200 -20.470 1.00 98.56 112 ARG A O 1
ATOM 858 N N . ILE A 1 113 ? 6.554 0.543 -21.154 1.00 98.31 113 ILE A N 1
ATOM 859 C CA . ILE A 1 113 ? 7.040 1.885 -21.486 1.00 98.31 113 ILE A CA 1
ATOM 860 C C . ILE A 1 113 ? 6.896 2.092 -22.994 1.00 98.31 113 ILE A C 1
ATOM 862 O O . ILE A 1 113 ? 7.471 1.346 -23.790 1.00 98.31 113 ILE A O 1
ATOM 866 N N . ASN A 1 114 ? 6.114 3.093 -23.388 1.00 96.69 114 ASN A N 1
ATOM 867 C CA . ASN A 1 114 ? 5.834 3.402 -24.785 1.00 96.69 114 ASN A CA 1
ATOM 868 C C . ASN A 1 114 ? 6.885 4.341 -25.387 1.00 96.69 114 ASN A C 1
ATOM 870 O O . ASN A 1 114 ? 7.645 4.999 -24.684 1.00 96.69 114 ASN A O 1
ATOM 874 N N . ILE A 1 115 ? 6.893 4.453 -26.718 1.00 94.12 115 ILE A N 1
ATOM 875 C CA . ILE A 1 115 ? 7.840 5.305 -27.460 1.00 94.12 115 ILE A CA 1
ATOM 876 C C . ILE A 1 115 ? 7.713 6.804 -27.149 1.00 94.12 115 ILE A C 1
ATOM 878 O O . ILE A 1 115 ? 8.656 7.565 -27.371 1.00 94.12 115 ILE A O 1
ATOM 882 N N . ASP A 1 116 ? 6.556 7.238 -26.647 1.00 93.88 116 ASP A N 1
ATOM 883 C CA . ASP A 1 116 ? 6.324 8.604 -26.179 1.00 93.88 116 ASP A CA 1
ATOM 884 C C . ASP A 1 116 ? 6.829 8.834 -24.736 1.00 93.88 116 ASP A C 1
ATOM 886 O O . ASP A 1 116 ? 6.719 9.946 -24.225 1.00 93.88 116 ASP A O 1
ATOM 890 N N . GLY A 1 117 ? 7.392 7.808 -24.087 1.00 95.00 117 GLY A N 1
ATOM 891 C CA . GLY A 1 117 ? 7.819 7.828 -22.689 1.00 95.00 117 GLY A CA 1
ATOM 892 C C . GLY A 1 117 ? 6.675 7.655 -21.684 1.00 95.00 117 GLY A C 1
ATOM 893 O O . GLY A 1 117 ? 6.929 7.596 -20.486 1.00 95.00 117 GLY A O 1
ATOM 894 N N . LYS A 1 118 ? 5.418 7.554 -22.134 1.00 97.75 118 LYS A N 1
ATOM 895 C CA . LYS A 1 118 ? 4.287 7.269 -21.246 1.00 97.75 118 LYS A CA 1
ATOM 896 C C . LYS A 1 118 ? 4.249 5.787 -20.900 1.00 97.75 118 LYS A C 1
ATOM 898 O O . LYS A 1 118 ? 4.693 4.932 -21.671 1.00 97.75 118 LYS A O 1
ATOM 903 N N . VAL A 1 119 ? 3.679 5.477 -19.746 1.00 98.69 119 VAL A N 1
ATOM 904 C CA . VAL A 1 119 ? 3.724 4.139 -19.161 1.00 98.69 119 VAL A CA 1
ATOM 905 C C . VAL A 1 119 ? 2.317 3.578 -19.062 1.00 98.69 119 VAL A C 1
ATOM 907 O O . VAL A 1 119 ? 1.468 4.170 -18.406 1.00 98.69 119 VAL A O 1
ATOM 910 N N . ASP A 1 120 ? 2.073 2.422 -19.669 1.00 98.75 120 ASP A N 1
ATOM 911 C CA . ASP A 1 120 ? 0.854 1.656 -19.421 1.00 98.75 120 ASP A CA 1
ATOM 912 C C . ASP A 1 120 ? 1.098 0.649 -18.290 1.00 98.75 120 ASP A C 1
ATOM 914 O O . ASP A 1 120 ? 1.969 -0.221 -18.385 1.00 98.75 120 ASP A O 1
ATOM 918 N N . LEU A 1 121 ? 0.314 0.758 -17.221 1.00 98.81 121 LEU A N 1
ATOM 919 C CA . LEU A 1 121 ? 0.292 -0.174 -16.100 1.00 98.81 121 LEU A CA 1
ATOM 920 C C . LEU A 1 121 ? -0.938 -1.078 -16.213 1.00 98.81 121 LEU A C 1
ATOM 922 O O . LEU A 1 121 ? -2.059 -0.596 -16.121 1.00 98.81 121 LEU A O 1
ATOM 926 N N . PHE A 1 122 ? -0.737 -2.386 -16.342 1.00 98.75 122 PHE A N 1
ATOM 927 C CA . PHE A 1 122 ? -1.807 -3.384 -16.378 1.00 98.75 122 PHE A CA 1
ATOM 928 C C . PHE A 1 122 ? -1.846 -4.164 -15.067 1.00 98.75 122 PHE A C 1
ATOM 930 O O . PHE A 1 122 ? -0.837 -4.743 -14.652 1.00 98.75 122 PHE A O 1
ATOM 937 N N . THR A 1 123 ? -3.011 -4.219 -14.429 1.00 98.44 123 THR A N 1
ATOM 938 C CA . THR A 1 123 ? -3.214 -4.908 -13.148 1.00 98.44 123 THR A CA 1
ATOM 939 C C . THR A 1 123 ? -4.616 -5.502 -13.072 1.00 98.44 123 THR A C 1
ATOM 941 O O . THR A 1 123 ? -5.586 -4.878 -13.479 1.00 98.44 123 THR A O 1
ATOM 944 N N . GLY A 1 124 ? -4.748 -6.706 -12.518 1.00 97.44 124 GLY A N 1
ATOM 945 C CA . GLY A 1 124 ? -6.065 -7.296 -12.249 1.00 97.44 124 GLY A CA 1
ATOM 946 C C . GLY A 1 124 ? -6.787 -6.688 -11.037 1.00 97.44 124 GLY A C 1
ATOM 947 O O . GLY A 1 124 ? -7.894 -7.118 -10.733 1.00 97.44 124 GLY A O 1
ATOM 948 N N . ALA A 1 125 ? -6.164 -5.732 -10.333 1.00 97.25 125 ALA A N 1
ATOM 949 C CA . ALA A 1 125 ? -6.788 -5.000 -9.228 1.00 97.25 125 ALA A CA 1
ATOM 950 C C . ALA A 1 125 ? -8.104 -4.338 -9.666 1.00 97.25 125 ALA A C 1
ATOM 952 O O . ALA A 1 125 ? -8.244 -3.947 -10.827 1.00 97.25 125 ALA A O 1
ATOM 953 N N . CYS A 1 126 ? -9.033 -4.177 -8.725 1.00 96.06 126 CYS A N 1
ATOM 954 C CA . CYS A 1 126 ? -10.336 -3.572 -8.969 1.00 96.06 126 CYS A CA 1
ATOM 955 C C . CYS A 1 126 ? -10.557 -2.396 -8.017 1.00 96.06 126 CYS A C 1
ATOM 957 O O . CYS A 1 126 ? -10.859 -2.586 -6.834 1.00 96.06 126 CYS A O 1
ATOM 959 N N . ASP A 1 127 ? -10.502 -1.177 -8.550 1.00 96.94 127 ASP A N 1
ATOM 960 C CA . ASP A 1 127 ? -10.904 -0.006 -7.780 1.00 96.94 127 ASP A CA 1
ATOM 961 C C . ASP A 1 127 ? -12.428 0.025 -7.616 1.00 96.94 127 ASP A C 1
ATOM 963 O O . ASP A 1 127 ? -13.188 0.139 -8.578 1.00 96.94 127 ASP A O 1
ATOM 967 N N . ILE A 1 128 ? -12.880 -0.097 -6.371 1.00 96.88 128 ILE A N 1
ATOM 968 C CA . ILE A 1 128 ? -14.287 -0.033 -5.963 1.00 96.88 128 ILE A CA 1
ATOM 969 C C . ILE A 1 128 ? -14.575 1.244 -5.154 1.00 96.88 128 ILE A C 1
ATOM 971 O O . ILE A 1 128 ? -15.578 1.318 -4.442 1.00 96.88 128 ILE A O 1
ATOM 975 N N . GLY A 1 129 ? -13.699 2.252 -5.257 1.00 97.81 129 GLY A N 1
ATOM 976 C CA . GLY A 1 129 ? -13.808 3.556 -4.595 1.00 97.81 129 GLY A CA 1
ATOM 977 C C . GLY A 1 129 ? -12.785 3.795 -3.480 1.00 97.81 129 GLY A C 1
ATOM 978 O O . GLY A 1 129 ? -12.794 4.857 -2.860 1.00 97.81 129 GLY A O 1
ATOM 9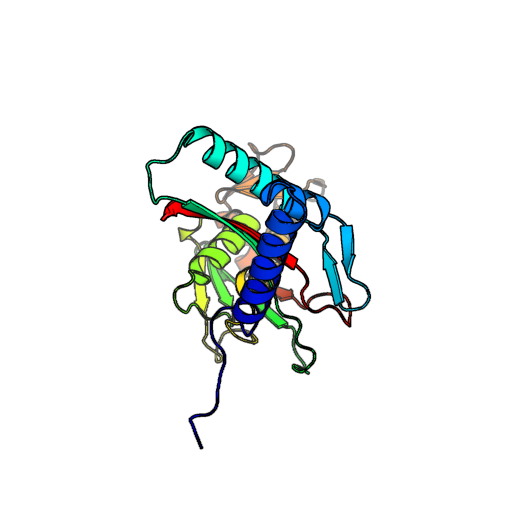79 N N . GLN A 1 130 ? -11.907 2.829 -3.208 1.00 97.06 130 GLN A N 1
ATOM 980 C CA . GLN A 1 130 ? -10.812 2.930 -2.240 1.00 97.06 130 GLN A CA 1
ATOM 981 C C . GLN A 1 130 ? -9.597 3.687 -2.788 1.00 97.06 130 GLN A C 1
ATOM 983 O O . GLN A 1 130 ? -8.742 4.080 -1.995 1.00 97.06 130 GLN A O 1
ATOM 988 N N . GLY A 1 131 ? -9.509 3.892 -4.108 1.00 98.06 131 GLY A N 1
ATOM 989 C CA . GLY A 1 131 ? -8.388 4.593 -4.738 1.00 98.06 131 GLY A CA 1
ATOM 990 C C . GLY A 1 131 ? -7.168 3.700 -4.973 1.00 98.06 131 GLY A C 1
ATOM 991 O O . GLY A 1 131 ? -6.027 4.171 -4.876 1.00 98.06 131 GLY A O 1
ATOM 992 N N . SER A 1 132 ? -7.380 2.407 -5.247 1.00 97.94 132 SER A N 1
ATOM 993 C CA . SER A 1 132 ? -6.296 1.491 -5.614 1.00 97.94 132 SER A CA 1
ATOM 994 C C . SER A 1 132 ? -5.610 1.943 -6.896 1.00 97.94 132 SER A C 1
ATOM 996 O O . SER A 1 132 ? -4.389 1.868 -6.965 1.00 97.94 132 SER A O 1
ATOM 998 N N . ASP A 1 133 ? -6.343 2.485 -7.866 1.00 98.50 133 ASP A N 1
ATOM 999 C CA . ASP A 1 133 ? -5.766 2.864 -9.156 1.00 98.50 133 ASP A CA 1
ATOM 1000 C C . ASP A 1 133 ? -4.751 4.002 -9.007 1.00 98.50 133 ASP A C 1
ATOM 1002 O O . ASP A 1 133 ? -3.622 3.919 -9.502 1.00 98.50 133 ASP A O 1
ATOM 1006 N N . THR A 1 134 ? -5.102 5.020 -8.220 1.00 98.62 134 THR A N 1
ATOM 1007 C CA . THR A 1 134 ? -4.186 6.100 -7.835 1.00 98.62 134 THR A CA 1
ATOM 1008 C C . THR A 1 134 ? -2.996 5.558 -7.050 1.00 98.62 134 THR A C 1
ATOM 1010 O O . T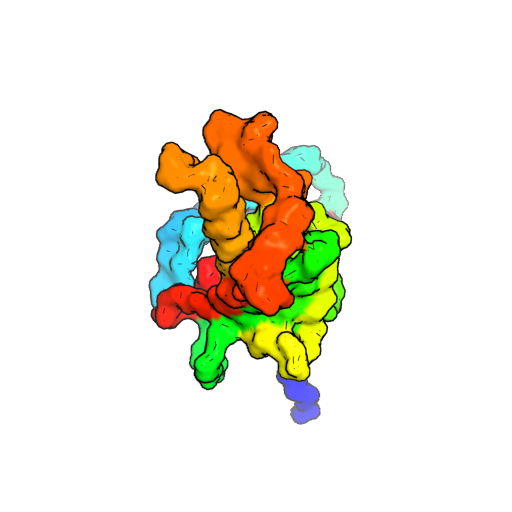HR A 1 134 ? -1.850 5.870 -7.364 1.00 98.62 134 THR A O 1
ATOM 1013 N N . THR A 1 135 ? -3.248 4.715 -6.045 1.00 98.62 135 THR A N 1
ATOM 1014 C CA . THR A 1 135 ? -2.194 4.162 -5.181 1.00 98.62 135 THR A CA 1
ATOM 1015 C C . THR A 1 135 ? -1.173 3.345 -5.969 1.00 98.62 135 THR A C 1
ATOM 1017 O O . THR A 1 135 ? 0.032 3.522 -5.800 1.00 98.62 135 THR A O 1
ATOM 1020 N N . LEU A 1 136 ? -1.639 2.468 -6.857 1.00 98.81 136 LEU A N 1
ATOM 1021 C CA . LEU A 1 136 ? -0.783 1.629 -7.691 1.00 98.81 136 LEU A CA 1
ATOM 1022 C C . LEU A 1 136 ? -0.026 2.458 -8.733 1.00 98.81 136 LEU A C 1
ATOM 1024 O O . LEU A 1 136 ? 1.150 2.191 -8.980 1.00 98.81 136 LEU A O 1
ATOM 1028 N N . SER A 1 137 ? -0.655 3.497 -9.286 1.00 98.88 137 SER A N 1
ATOM 1029 C CA . SER A 1 137 ? 0.012 4.427 -10.201 1.00 98.88 137 SER A CA 1
ATOM 1030 C C . SER A 1 137 ? 1.134 5.206 -9.509 1.00 98.88 137 SER A C 1
ATOM 1032 O O . SER A 1 137 ? 2.216 5.317 -10.077 1.00 98.88 137 SER A O 1
ATOM 1034 N N . MET A 1 138 ? 0.933 5.659 -8.263 1.00 98.88 138 MET A N 1
ATOM 1035 C CA . MET A 1 138 ? 1.989 6.299 -7.462 1.00 98.88 138 MET A CA 1
ATOM 1036 C C . MET A 1 138 ? 3.174 5.359 -7.219 1.00 98.88 138 MET A C 1
ATOM 1038 O O . MET A 1 138 ? 4.317 5.765 -7.393 1.00 98.88 138 MET A O 1
ATOM 1042 N N . ILE A 1 139 ? 2.912 4.094 -6.870 1.00 98.88 139 ILE A N 1
ATOM 1043 C CA . ILE A 1 139 ? 3.972 3.091 -6.674 1.00 98.88 139 ILE A CA 1
ATOM 1044 C C . ILE A 1 139 ? 4.755 2.856 -7.973 1.00 98.88 139 ILE A C 1
ATOM 1046 O O . ILE A 1 139 ? 5.979 2.764 -7.943 1.00 98.88 139 ILE A O 1
ATOM 1050 N N . CYS A 1 140 ? 4.059 2.758 -9.109 1.00 98.88 140 CYS A N 1
ATOM 1051 C CA . CYS A 1 140 ? 4.688 2.578 -10.417 1.00 98.88 140 CYS A CA 1
ATOM 1052 C C . CYS A 1 140 ? 5.567 3.778 -10.796 1.00 98.88 140 CYS A C 1
ATOM 1054 O O . CYS A 1 140 ? 6.716 3.590 -11.190 1.00 98.88 140 CYS A O 1
ATOM 1056 N N . ALA A 1 141 ? 5.033 4.994 -10.650 1.00 98.81 141 ALA A N 1
ATOM 1057 C CA . ALA A 1 141 ? 5.720 6.240 -10.974 1.00 98.81 141 ALA A CA 1
ATOM 1058 C C . ALA A 1 141 ? 6.993 6.425 -10.139 1.00 98.81 141 ALA A C 1
ATOM 1060 O O . ALA A 1 141 ? 8.059 6.656 -10.708 1.00 98.81 141 ALA A O 1
ATOM 1061 N N . GLU A 1 142 ? 6.893 6.236 -8.819 1.00 98.62 142 GLU A N 1
ATOM 1062 C CA . GLU A 1 142 ? 8.024 6.342 -7.891 1.00 98.62 142 GLU A CA 1
ATOM 1063 C C . GLU A 1 142 ? 9.121 5.329 -8.232 1.00 98.62 142 GLU A C 1
ATOM 1065 O O . GLU A 1 142 ? 10.286 5.690 -8.371 1.00 98.62 142 GLU A O 1
ATOM 1070 N N . GLU A 1 143 ? 8.755 4.059 -8.428 1.00 98.62 143 GLU A N 1
ATOM 1071 C CA . GLU A 1 143 ? 9.735 3.018 -8.736 1.00 98.62 143 GLU A CA 1
ATOM 1072 C C . GLU A 1 143 ? 10.423 3.274 -10.087 1.00 98.62 143 GLU A C 1
ATOM 1074 O O . GLU A 1 143 ? 11.638 3.108 -10.199 1.00 98.62 143 GLU A O 1
ATOM 1079 N N . LEU A 1 144 ? 9.674 3.717 -11.105 1.00 97.81 144 LEU A N 1
ATOM 1080 C CA . LEU A 1 144 ? 10.214 4.055 -12.426 1.00 97.81 144 LEU A CA 1
ATOM 1081 C C . LEU A 1 144 ? 11.004 5.367 -12.455 1.00 97.81 144 LEU A C 1
ATOM 1083 O O . LEU A 1 144 ? 11.842 5.520 -13.342 1.00 97.81 144 LEU A O 1
ATOM 1087 N N . GLY A 1 145 ? 10.753 6.298 -11.535 1.00 97.81 145 GLY A N 1
ATOM 1088 C CA . GLY A 1 145 ? 11.327 7.644 -11.566 1.00 97.81 145 GLY A CA 1
ATOM 1089 C C . GLY A 1 145 ? 10.665 8.598 -12.565 1.00 97.81 145 GLY A C 1
ATOM 1090 O O . GLY A 1 145 ? 11.332 9.487 -13.098 1.00 97.81 145 GLY A O 1
ATOM 1091 N N . VAL A 1 146 ? 9.380 8.396 -12.862 1.00 98.38 146 VAL A N 1
ATOM 1092 C CA . VAL A 1 146 ? 8.582 9.239 -13.774 1.00 98.38 146 VAL A CA 1
ATOM 1093 C C . VAL A 1 146 ? 7.483 9.967 -13.002 1.00 98.38 146 VAL A C 1
ATOM 1095 O O . VAL A 1 146 ? 7.250 9.680 -11.828 1.00 98.38 146 VAL A O 1
ATOM 1098 N N . HIS A 1 147 ? 6.793 10.911 -13.636 1.00 98.31 147 HIS A N 1
ATOM 1099 C CA . HIS A 1 147 ? 5.702 11.617 -12.976 1.00 98.31 147 HIS A CA 1
ATOM 1100 C C . HIS A 1 147 ? 4.425 10.772 -12.964 1.00 98.31 147 HIS A C 1
ATOM 1102 O O . HIS A 1 147 ? 4.215 9.890 -13.801 1.00 98.31 147 HIS A O 1
ATOM 1108 N N . LEU A 1 148 ? 3.522 11.066 -12.029 1.00 98.50 148 LEU A N 1
ATOM 1109 C CA . LEU A 1 148 ? 2.257 10.340 -11.916 1.00 98.50 148 LEU A CA 1
ATOM 1110 C C . LEU A 1 148 ? 1.401 10.484 -13.187 1.00 98.50 148 LEU A C 1
ATOM 1112 O O . LEU A 1 148 ? 0.801 9.511 -13.635 1.00 98.50 148 LEU A O 1
ATOM 1116 N N . GLU A 1 149 ? 1.391 11.665 -13.811 1.00 98.31 149 GLU A N 1
ATOM 1117 C CA . GLU A 1 149 ? 0.700 11.945 -15.078 1.00 98.31 149 GLU A CA 1
ATOM 1118 C C . GLU A 1 149 ? 1.298 11.231 -16.306 1.00 98.31 149 GLU A C 1
ATOM 1120 O O . GLU A 1 149 ? 0.777 11.338 -17.426 1.00 98.31 149 GLU A O 1
ATOM 1125 N N . ASP A 1 150 ? 2.413 10.521 -16.133 1.00 98.31 150 ASP A N 1
ATOM 1126 C CA . ASP A 1 150 ? 2.966 9.645 -17.161 1.00 98.31 150 ASP A CA 1
ATOM 1127 C C . ASP A 1 150 ? 2.341 8.250 -17.147 1.00 98.31 150 ASP A C 1
ATOM 1129 O O . ASP A 1 150 ? 2.441 7.538 -18.150 1.00 98.31 150 ASP A O 1
ATOM 1133 N N . ILE A 1 151 ? 1.671 7.878 -16.052 1.00 98.75 151 ILE A N 1
ATOM 1134 C CA . ILE A 1 151 ? 1.070 6.560 -15.868 1.00 98.75 151 ILE A CA 1
ATOM 1135 C C . ILE A 1 151 ? -0.362 6.539 -16.408 1.00 98.75 151 ILE A C 1
ATOM 1137 O O . ILE A 1 151 ? -1.218 7.339 -16.030 1.00 98.75 151 ILE A O 1
ATOM 1141 N N . ARG A 1 152 ? -0.644 5.561 -17.266 1.00 98.62 152 ARG A N 1
ATOM 1142 C CA . ARG A 1 152 ? -1.984 5.163 -17.700 1.00 98.62 152 ARG A CA 1
ATOM 1143 C C . ARG A 1 152 ? -2.271 3.785 -17.128 1.00 98.62 152 ARG A C 1
ATOM 1145 O O . ARG A 1 152 ? -1.609 2.815 -17.485 1.00 98.62 152 ARG A O 1
ATOM 1152 N N . ILE A 1 153 ? -3.234 3.698 -16.222 1.00 98.50 153 ILE A N 1
ATOM 1153 C CA . ILE A 1 153 ? -3.605 2.429 -15.602 1.00 98.50 153 ILE A CA 1
ATOM 1154 C C . ILE A 1 153 ? -4.737 1.746 -16.371 1.00 98.50 153 ILE A C 1
ATOM 1156 O O . ILE A 1 153 ? -5.706 2.380 -16.783 1.00 98.50 153 ILE A O 1
ATOM 1160 N N . HIS A 1 154 ? -4.595 0.436 -16.534 1.00 98.31 154 HIS A N 1
ATOM 1161 C CA . HIS A 1 154 ? -5.584 -0.488 -17.068 1.00 98.31 154 HIS A CA 1
ATOM 1162 C C . HIS A 1 154 ? -5.858 -1.511 -15.964 1.00 98.31 154 HIS A C 1
ATOM 1164 O O . HIS A 1 154 ? -4.999 -2.345 -15.659 1.00 98.31 154 HIS A O 1
ATOM 1170 N N . SER A 1 155 ? -7.015 -1.390 -15.316 1.00 97.19 155 SER A N 1
ATOM 1171 C CA . SER A 1 155 ? -7.415 -2.184 -14.152 1.00 97.19 155 SER A CA 1
ATOM 1172 C C . SER A 1 155 ? -8.657 -3.033 -14.459 1.00 97.19 155 SER A C 1
ATOM 1174 O O . SER A 1 155 ? -9.496 -2.662 -15.280 1.00 97.19 155 SER A O 1
ATOM 1176 N N . GLY A 1 156 ? -8.766 -4.212 -13.841 1.00 94.81 156 GLY A N 1
ATOM 1177 C CA . GLY A 1 156 ? -9.982 -5.039 -13.852 1.00 94.81 156 GLY A CA 1
ATOM 1178 C C . GLY A 1 156 ? -10.390 -5.711 -15.178 1.00 94.81 156 GLY A C 1
ATOM 1179 O O . GLY A 1 156 ? -11.385 -6.436 -15.197 1.00 94.81 156 GLY A O 1
ATOM 1180 N N . ASP A 1 157 ? -9.654 -5.531 -16.280 1.00 96.06 157 ASP A N 1
ATOM 1181 C CA . ASP A 1 157 ? -9.966 -6.169 -17.569 1.00 96.06 157 ASP A CA 1
ATOM 1182 C C . ASP A 1 157 ? -9.207 -7.494 -17.755 1.00 96.06 157 ASP A C 1
ATOM 1184 O O . ASP A 1 157 ? -8.023 -7.518 -18.088 1.00 96.06 157 ASP A O 1
ATOM 1188 N N . THR A 1 158 ? -9.915 -8.616 -17.602 1.00 95.44 158 THR A N 1
ATOM 1189 C CA . THR A 1 158 ? -9.362 -9.977 -17.752 1.00 95.44 158 THR A CA 1
ATOM 1190 C C . THR A 1 158 ? -8.824 -10.317 -19.149 1.00 95.44 158 THR A C 1
ATOM 1192 O O . THR A 1 158 ? -8.109 -11.308 -19.291 1.00 95.44 158 THR A O 1
ATOM 1195 N N . GLY A 1 159 ? -9.160 -9.539 -20.184 1.00 96.75 159 GLY A N 1
ATOM 1196 C CA . GLY A 1 159 ? -8.661 -9.746 -21.544 1.00 96.75 159 GLY A CA 1
ATOM 1197 C C . GLY A 1 159 ? -7.234 -9.236 -21.759 1.00 96.75 159 GLY A C 1
ATOM 1198 O O . GLY A 1 159 ? -6.546 -9.716 -22.660 1.00 96.75 159 GLY A O 1
ATOM 1199 N N . ILE A 1 160 ? -6.785 -8.280 -20.940 1.00 96.50 160 ILE A N 1
ATOM 1200 C CA . ILE A 1 160 ? -5.482 -7.609 -21.098 1.00 96.50 160 ILE A CA 1
ATOM 1201 C C . ILE A 1 160 ? -4.642 -7.598 -19.816 1.00 96.50 160 ILE A C 1
ATOM 1203 O O . ILE A 1 160 ? -3.415 -7.515 -19.889 1.00 96.50 160 ILE A O 1
ATOM 1207 N N . CYS A 1 161 ? -5.279 -7.681 -18.648 1.00 97.31 161 CYS A N 1
ATOM 1208 C CA . CYS A 1 161 ? -4.611 -7.631 -17.357 1.00 97.31 161 CYS A CA 1
ATOM 1209 C C . CYS A 1 161 ? -4.211 -9.032 -16.885 1.00 97.31 161 CYS A C 1
ATOM 1211 O O . CYS A 1 161 ? -4.915 -10.012 -17.145 1.00 97.31 161 CYS A O 1
ATOM 1213 N N . PRO A 1 162 ? -3.099 -9.151 -16.142 1.00 96.25 162 PRO A N 1
ATOM 1214 C CA . PRO A 1 162 ? -2.765 -10.400 -15.477 1.00 96.25 162 PRO A CA 1
ATOM 1215 C C . PRO A 1 162 ? -3.789 -10.727 -14.368 1.00 96.25 162 PRO A C 1
ATOM 1217 O O . PRO A 1 162 ? -4.453 -9.821 -13.857 1.00 96.25 162 PRO A O 1
ATOM 1220 N N . PRO A 1 163 ? -3.916 -12.006 -13.969 1.00 93.06 163 PRO A N 1
ATOM 1221 C CA . PRO A 1 163 ? -4.916 -12.424 -12.994 1.00 93.06 163 PRO A CA 1
ATOM 1222 C C . PRO A 1 163 ? -4.662 -11.816 -11.609 1.00 93.06 163 PRO A C 1
ATOM 1224 O O . PRO A 1 163 ? -3.519 -11.655 -11.175 1.00 93.06 163 PRO A O 1
ATOM 1227 N N . ASP A 1 164 ? -5.752 -11.540 -10.899 1.00 94.06 164 ASP A N 1
ATOM 1228 C CA . ASP A 1 164 ? -5.763 -11.102 -9.507 1.00 94.06 164 ASP A CA 1
ATOM 1229 C C . ASP A 1 164 ? -6.940 -11.759 -8.768 1.00 94.06 164 ASP A C 1
ATOM 1231 O O . ASP A 1 164 ? -7.916 -12.193 -9.381 1.00 94.06 164 ASP A O 1
ATOM 1235 N N . LEU A 1 165 ? -6.837 -11.872 -7.443 1.00 91.75 165 LEU A N 1
ATOM 1236 C CA . LEU A 1 165 ? -7.888 -12.456 -6.603 1.00 91.75 165 LEU A CA 1
ATOM 1237 C C . LEU A 1 165 ? -9.042 -11.485 -6.296 1.00 91.75 165 LEU A C 1
ATOM 1239 O O . LEU A 1 165 ? -10.038 -11.908 -5.709 1.00 91.75 165 LEU A O 1
ATOM 1243 N N . GLY A 1 166 ? -8.916 -10.211 -6.661 1.00 91.88 166 GLY A N 1
ATOM 1244 C CA . GLY A 1 166 ? -9.902 -9.155 -6.471 1.00 91.88 166 GLY A CA 1
ATOM 1245 C C . GLY A 1 166 ? -9.714 -8.332 -5.191 1.00 91.88 166 GLY A C 1
ATOM 1246 O O . GLY A 1 166 ? -8.845 -8.591 -4.349 1.00 91.88 166 GLY A O 1
ATOM 1247 N N . ALA A 1 167 ? -10.592 -7.340 -5.036 1.00 94.12 167 ALA A N 1
ATOM 1248 C CA . ALA A 1 167 ? -10.595 -6.382 -3.934 1.00 94.12 167 ALA A CA 1
ATOM 1249 C C . ALA A 1 167 ? -11.274 -6.947 -2.670 1.00 94.12 167 ALA A C 1
ATOM 1251 O O . ALA A 1 167 ? -12.473 -6.783 -2.442 1.00 94.12 167 ALA A O 1
ATOM 1252 N N . TRP A 1 168 ? -10.502 -7.624 -1.819 1.00 92.00 168 TRP A N 1
ATOM 1253 C CA . TRP A 1 168 ? -10.951 -8.128 -0.514 1.00 92.00 168 TRP A CA 1
ATOM 1254 C C . TRP A 1 168 ? -9.788 -8.245 0.479 1.00 92.00 168 TRP A C 1
ATOM 1256 O O . TRP A 1 168 ? -8.625 -8.094 0.117 1.00 92.00 168 TRP A O 1
ATOM 1266 N N . GLY A 1 169 ? -10.080 -8.478 1.765 1.00 91.38 169 GLY A N 1
ATOM 1267 C CA . GLY A 1 169 ? -9.047 -8.750 2.782 1.00 91.38 169 GLY A CA 1
ATOM 1268 C C . GLY A 1 169 ? -7.976 -7.659 2.919 1.00 91.38 169 GLY A C 1
ATOM 1269 O O . GLY A 1 169 ? -6.840 -7.970 3.284 1.00 91.38 169 GLY A O 1
ATOM 1270 N N . SER A 1 170 ? -8.323 -6.415 2.562 1.00 94.88 170 SER A N 1
ATOM 1271 C CA . SER A 1 170 ? -7.431 -5.247 2.558 1.00 94.88 170 SER A CA 1
ATOM 1272 C C . SER A 1 170 ? -6.096 -5.506 1.843 1.00 94.88 170 SER A C 1
ATOM 1274 O O . SER A 1 170 ? -5.037 -5.104 2.321 1.00 94.88 170 SER A O 1
ATOM 1276 N N . ARG A 1 171 ? -6.129 -6.253 0.730 1.00 93.50 171 ARG A N 1
ATOM 1277 C CA . ARG A 1 171 ? -4.918 -6.818 0.121 1.00 93.50 171 ARG A CA 1
ATOM 1278 C C . ARG A 1 171 ? -4.253 -5.965 -0.947 1.00 93.50 171 ARG A C 1
ATOM 1280 O O . ARG A 1 171 ? -3.048 -6.097 -1.113 1.00 93.50 171 ARG A O 1
ATOM 1287 N N . GLU A 1 172 ? -4.992 -5.135 -1.676 1.00 95.75 172 GLU A N 1
ATOM 1288 C CA . GLU A 1 172 ? -4.507 -4.611 -2.961 1.00 95.75 172 GLU A CA 1
ATOM 1289 C C . GLU A 1 172 ? -3.281 -3.710 -2.830 1.00 95.75 172 GLU A C 1
ATOM 1291 O O . GLU A 1 172 ? -2.280 -3.945 -3.501 1.00 95.75 172 GLU A O 1
ATOM 1296 N N . THR A 1 173 ? -3.287 -2.742 -1.910 1.00 97.31 173 THR A N 1
ATOM 1297 C CA . THR A 1 173 ? -2.115 -1.878 -1.696 1.00 97.31 173 THR A CA 1
ATOM 1298 C C . THR A 1 173 ? -0.861 -2.689 -1.379 1.00 97.31 173 THR A C 1
ATOM 1300 O O . THR A 1 173 ? 0.215 -2.374 -1.875 1.00 97.31 173 THR A O 1
ATOM 1303 N N . LEU A 1 174 ? -0.982 -3.759 -0.588 1.00 95.50 174 LEU A N 1
ATOM 1304 C CA . LEU A 1 174 ? 0.162 -4.597 -0.247 1.00 95.50 174 LEU A CA 1
ATOM 1305 C C . LEU A 1 174 ? 0.537 -5.532 -1.400 1.00 95.50 174 LEU A C 1
ATOM 1307 O O . LEU A 1 174 ? 1.686 -5.551 -1.829 1.00 95.50 174 LEU A O 1
ATOM 1311 N N . MET A 1 175 ? -0.402 -6.334 -1.894 1.00 95.19 175 MET A N 1
ATOM 1312 C CA . MET A 1 175 ? -0.114 -7.403 -2.849 1.00 95.19 175 MET A CA 1
ATOM 1313 C C . MET A 1 175 ? 0.047 -6.869 -4.271 1.00 95.19 175 MET A C 1
ATOM 1315 O O . MET A 1 175 ? 1.091 -7.096 -4.886 1.00 95.19 175 MET A O 1
ATOM 1319 N N . ASN A 1 176 ? -0.931 -6.114 -4.778 1.00 97.75 176 ASN A N 1
ATOM 1320 C CA . ASN A 1 176 ? -0.817 -5.462 -6.080 1.00 97.75 176 ASN A CA 1
ATOM 1321 C C . ASN A 1 176 ? 0.277 -4.403 -6.040 1.00 97.75 176 ASN A C 1
ATOM 1323 O O . ASN A 1 176 ? 1.070 -4.356 -6.969 1.00 97.75 176 ASN A O 1
ATOM 1327 N N . GLY A 1 177 ? 0.414 -3.636 -4.954 1.00 98.25 177 GLY A N 1
ATOM 1328 C CA . GLY A 1 177 ? 1.503 -2.662 -4.831 1.00 98.25 177 GLY A CA 1
ATOM 1329 C C . GLY A 1 177 ? 2.887 -3.301 -4.958 1.00 98.25 177 GLY A C 1
ATOM 1330 O O . GLY A 1 177 ? 3.704 -2.834 -5.747 1.00 98.25 177 GLY A O 1
ATOM 1331 N N . ASN A 1 178 ? 3.146 -4.425 -4.279 1.00 97.94 178 ASN A N 1
ATOM 1332 C CA . ASN A 1 178 ? 4.407 -5.155 -4.456 1.00 97.94 178 ASN A CA 1
ATOM 1333 C C . ASN A 1 178 ? 4.553 -5.757 -5.864 1.00 97.94 178 ASN A C 1
ATOM 1335 O O . ASN A 1 178 ? 5.657 -5.762 -6.407 1.00 97.94 178 ASN A O 1
ATOM 1339 N N . ALA A 1 179 ? 3.476 -6.255 -6.478 1.00 98.31 179 ALA A N 1
ATOM 1340 C CA . ALA A 1 179 ? 3.528 -6.751 -7.854 1.00 98.31 179 ALA A CA 1
ATOM 1341 C C . ALA A 1 179 ? 3.867 -5.629 -8.853 1.00 98.31 179 ALA A C 1
ATOM 1343 O O . ALA A 1 179 ? 4.744 -5.813 -9.695 1.00 98.31 179 ALA A O 1
ATOM 1344 N N . VAL A 1 180 ? 3.235 -4.460 -8.712 1.00 98.81 180 VAL A N 1
ATOM 1345 C CA . VAL A 1 180 ? 3.492 -3.254 -9.510 1.00 98.81 180 VAL A CA 1
ATOM 1346 C C . VAL A 1 180 ? 4.917 -2.770 -9.310 1.00 98.81 180 VAL A C 1
ATOM 1348 O O . VAL A 1 180 ? 5.624 -2.586 -10.293 1.00 98.81 180 VAL A O 1
ATOM 1351 N N . LYS A 1 181 ? 5.377 -2.663 -8.058 1.00 98.75 181 LYS A N 1
ATOM 1352 C CA . LYS A 1 181 ? 6.760 -2.300 -7.740 1.00 98.75 181 LYS A CA 1
ATOM 1353 C C . LYS A 1 181 ? 7.756 -3.221 -8.448 1.00 98.75 181 LYS A C 1
ATOM 1355 O O . LYS A 1 181 ? 8.683 -2.756 -9.092 1.00 98.75 181 LYS A O 1
ATOM 1360 N N . ARG A 1 182 ? 7.544 -4.540 -8.406 1.00 98.75 182 ARG A N 1
ATOM 1361 C CA . ARG A 1 182 ? 8.430 -5.505 -9.086 1.00 98.75 182 ARG A CA 1
ATOM 1362 C C . ARG A 1 182 ? 8.375 -5.385 -10.612 1.00 98.75 182 ARG A C 1
ATOM 1364 O O . ARG A 1 182 ? 9.409 -5.525 -11.253 1.00 98.75 182 ARG A O 1
ATOM 1371 N N . ALA A 1 183 ? 7.201 -5.118 -11.187 1.00 98.88 183 ALA A N 1
ATOM 1372 C CA . ALA A 1 183 ? 7.050 -4.909 -12.628 1.00 98.88 183 ALA A CA 1
ATOM 1373 C C . ALA A 1 183 ? 7.747 -3.621 -13.091 1.00 98.88 183 ALA A C 1
ATOM 1375 O O . ALA A 1 183 ? 8.470 -3.634 -14.084 1.00 98.88 183 ALA A O 1
ATOM 1376 N N . ALA A 1 184 ? 7.571 -2.530 -12.346 1.00 98.81 184 ALA A N 1
ATOM 1377 C CA . ALA A 1 184 ? 8.234 -1.256 -12.581 1.00 98.81 184 ALA A CA 1
ATOM 1378 C C . ALA A 1 184 ? 9.758 -1.378 -12.441 1.00 98.81 184 ALA A C 1
ATOM 1380 O O . ALA A 1 184 ? 10.481 -0.948 -13.335 1.00 98.81 184 ALA A O 1
ATOM 1381 N N . ALA A 1 185 ? 10.246 -2.051 -11.395 1.00 98.50 185 ALA A N 1
ATOM 1382 C CA . ALA A 1 185 ? 11.669 -2.318 -11.199 1.00 98.50 185 ALA A CA 1
ATOM 1383 C C . ALA A 1 185 ? 12.278 -3.123 -12.360 1.00 98.50 185 ALA A C 1
ATOM 1385 O O . ALA A 1 185 ? 13.376 -2.818 -12.822 1.00 98.50 185 ALA A O 1
ATOM 1386 N N . ASP A 1 186 ? 11.564 -4.133 -12.869 1.00 98.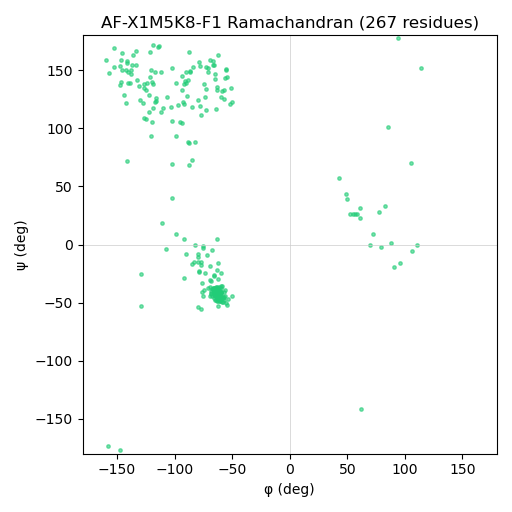56 186 ASP A N 1
ATOM 1387 C CA . ASP A 1 186 ? 12.008 -4.919 -14.025 1.00 98.56 186 ASP A CA 1
ATOM 1388 C C . ASP A 1 186 ? 12.068 -4.073 -15.310 1.00 98.56 186 ASP A C 1
ATOM 1390 O O . ASP A 1 186 ? 13.056 -4.141 -16.041 1.00 98.56 186 ASP A O 1
ATOM 1394 N N . ALA A 1 187 ? 11.066 -3.221 -15.558 1.00 98.06 187 ALA A N 1
ATOM 1395 C CA . ALA A 1 187 ? 11.089 -2.279 -16.680 1.00 98.06 187 ALA A CA 1
ATOM 1396 C C . ALA A 1 187 ? 12.230 -1.252 -16.548 1.00 98.06 187 ALA A C 1
ATOM 1398 O O . ALA A 1 187 ? 12.950 -0.998 -17.515 1.00 98.06 187 ALA A O 1
ATOM 1399 N N . LYS A 1 188 ? 12.435 -0.698 -15.346 1.00 96.88 188 LYS A N 1
ATOM 1400 C CA . LYS A 1 188 ? 13.524 0.239 -15.042 1.00 96.88 188 LYS A CA 1
ATOM 1401 C C . LYS A 1 188 ? 14.885 -0.400 -15.269 1.00 96.88 188 LYS A C 1
ATOM 1403 O O . LYS A 1 188 ? 15.712 0.188 -15.954 1.00 96.88 188 LYS A O 1
ATOM 1408 N N . ARG A 1 189 ? 15.101 -1.623 -14.776 1.00 95.31 189 ARG A N 1
ATOM 1409 C CA . ARG A 1 189 ? 16.340 -2.384 -14.997 1.00 95.31 189 ARG A CA 1
ATOM 1410 C C . ARG A 1 189 ? 16.645 -2.532 -16.487 1.00 95.31 189 ARG A C 1
ATOM 1412 O O . ARG A 1 189 ? 17.750 -2.201 -16.900 1.00 95.31 189 ARG A O 1
ATOM 1419 N N . GLN A 1 190 ? 15.671 -2.977 -17.286 1.00 94.06 190 GLN A N 1
ATOM 1420 C CA . GLN A 1 190 ? 15.845 -3.114 -18.738 1.00 94.06 190 GLN A CA 1
ATOM 1421 C C . GLN A 1 190 ? 16.245 -1.776 -19.376 1.00 94.06 190 GLN A C 1
ATOM 1423 O O . GLN A 1 190 ? 17.183 -1.722 -20.165 1.00 94.06 190 GLN A O 1
ATOM 1428 N N . LEU A 1 191 ? 15.586 -0.677 -19.000 1.00 93.12 191 LEU A N 1
ATOM 1429 C CA . LEU A 1 191 ? 15.899 0.653 -19.525 1.00 93.12 191 LEU A CA 1
ATOM 1430 C C . LEU A 1 191 ? 17.311 1.128 -19.132 1.00 93.12 191 LEU A C 1
ATOM 1432 O O . LEU A 1 191 ? 18.036 1.688 -19.958 1.00 93.12 191 LEU A O 1
ATOM 1436 N N . LEU A 1 192 ? 17.717 0.882 -17.886 1.00 91.31 192 LEU A N 1
ATOM 1437 C CA . LEU A 1 192 ? 19.039 1.243 -17.376 1.00 91.31 192 LEU A CA 1
ATOM 1438 C C . LEU A 1 192 ? 20.165 0.411 -18.007 1.00 91.31 192 LEU A C 1
ATOM 1440 O O . LEU A 1 192 ? 21.256 0.938 -18.213 1.00 91.31 192 LEU A O 1
ATOM 1444 N N . GLU A 1 193 ? 19.907 -0.843 -18.389 1.00 87.81 193 GLU A N 1
ATOM 1445 C CA . GLU A 1 193 ? 20.858 -1.666 -19.153 1.00 87.81 193 GLU A CA 1
ATOM 1446 C C . GLU A 1 193 ? 21.188 -1.027 -20.516 1.00 87.81 193 GLU A C 1
ATOM 1448 O O . GLU A 1 193 ? 22.358 -0.970 -20.908 1.00 87.81 193 GLU A O 1
ATOM 1453 N N . PHE A 1 194 ? 20.193 -0.448 -21.203 1.00 85.25 194 PHE A N 1
ATOM 1454 C CA . PHE A 1 194 ? 20.422 0.325 -22.432 1.00 85.25 194 PHE A CA 1
ATOM 1455 C C . PHE A 1 194 ? 21.172 1.637 -22.172 1.00 85.25 194 PHE A C 1
ATOM 1457 O O . PHE A 1 194 ? 22.084 1.987 -22.929 1.00 85.25 194 PHE A O 1
ATOM 1464 N N . ALA A 1 195 ? 20.830 2.354 -21.096 1.00 84.88 195 ALA A N 1
ATOM 1465 C CA . ALA A 1 195 ? 21.529 3.582 -20.719 1.00 84.88 195 ALA A CA 1
ATOM 1466 C C . ALA A 1 195 ? 23.022 3.325 -20.447 1.00 84.88 195 ALA A C 1
ATOM 1468 O O . ALA A 1 195 ? 23.883 4.046 -20.962 1.00 84.88 195 ALA A O 1
ATOM 1469 N N . ALA A 1 196 ? 23.337 2.253 -19.714 1.00 83.25 196 ALA A N 1
ATOM 1470 C CA . ALA A 1 196 ? 24.706 1.851 -19.408 1.00 83.25 196 ALA A CA 1
ATOM 1471 C C . ALA A 1 196 ? 25.507 1.519 -20.678 1.00 83.25 196 ALA A C 1
ATOM 1473 O O . ALA A 1 196 ? 26.626 2.010 -20.851 1.00 83.25 196 ALA A O 1
ATOM 1474 N N . ALA A 1 197 ? 24.918 0.762 -21.611 1.00 78.38 197 ALA A N 1
ATOM 1475 C CA . ALA A 1 197 ? 25.560 0.429 -22.884 1.00 78.38 197 ALA A CA 1
ATOM 1476 C C . ALA A 1 197 ? 25.933 1.680 -23.703 1.00 78.38 197 ALA A C 1
ATOM 1478 O O . ALA A 1 197 ? 26.990 1.713 -24.338 1.00 78.38 197 ALA A O 1
ATOM 1479 N N . LYS A 1 198 ? 25.105 2.732 -23.656 1.00 74.38 198 LYS A N 1
ATOM 1480 C CA . LYS A 1 198 ? 25.368 4.002 -24.346 1.00 74.38 198 LYS A CA 1
ATOM 1481 C C . LYS A 1 198 ? 26.412 4.870 -23.644 1.00 74.38 198 LYS A C 1
ATOM 1483 O O . LYS A 1 198 ? 27.228 5.501 -24.314 1.00 74.38 198 LYS A O 1
ATOM 1488 N N . MET A 1 199 ? 26.376 4.943 -22.314 1.00 72.12 199 MET A N 1
ATOM 1489 C CA . MET A 1 199 ? 27.263 5.826 -21.544 1.00 72.12 199 MET A CA 1
ATOM 1490 C C . MET A 1 199 ? 28.682 5.251 -21.359 1.00 72.12 199 MET A C 1
ATOM 1492 O O . MET A 1 199 ? 29.598 6.000 -21.020 1.00 72.12 199 MET A O 1
ATOM 1496 N N . GLY A 1 200 ? 28.894 3.972 -21.701 1.00 65.88 200 GLY A N 1
ATOM 1497 C CA . GLY A 1 200 ? 30.202 3.361 -21.970 1.00 65.88 200 GLY A CA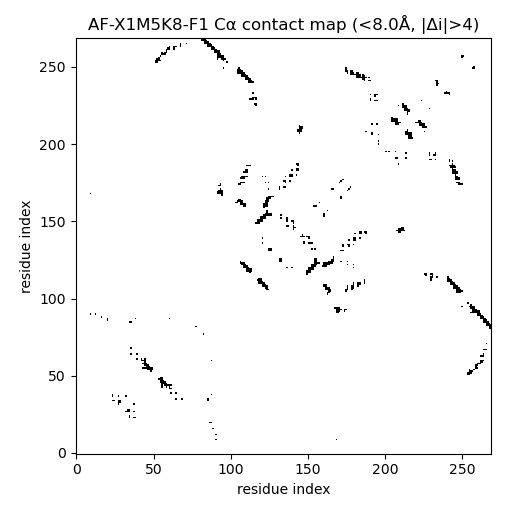 1
ATOM 1498 C C . GLY A 1 200 ? 30.629 2.276 -20.961 1.00 65.88 200 GLY A C 1
ATOM 1499 O O . GLY A 1 200 ? 30.280 2.352 -19.786 1.00 65.88 200 GLY A O 1
ATOM 1500 N N . PRO A 1 201 ? 31.452 1.286 -21.375 1.00 52.50 201 PRO A N 1
ATOM 1501 C CA . PRO A 1 201 ? 31.747 0.059 -20.609 1.00 52.50 201 PRO A CA 1
ATOM 1502 C C . PRO A 1 201 ? 32.642 0.251 -19.372 1.00 52.50 201 PRO A C 1
ATOM 1504 O O . PRO A 1 201 ? 32.810 -0.678 -18.589 1.00 52.50 201 PRO A O 1
ATOM 1507 N N . ASN A 1 202 ? 33.225 1.441 -19.187 1.00 55.88 202 ASN A N 1
ATOM 1508 C CA . ASN A 1 202 ? 34.067 1.768 -18.028 1.00 55.88 202 ASN A CA 1
ATOM 1509 C C . ASN A 1 202 ? 33.271 2.387 -16.868 1.00 55.88 202 ASN A C 1
ATOM 1511 O O . ASN A 1 202 ? 33.857 2.811 -15.872 1.00 55.88 202 ASN A O 1
ATOM 1515 N N . ILE A 1 203 ? 31.948 2.464 -17.009 1.00 55.22 203 ILE A N 1
ATOM 1516 C CA . ILE A 1 203 ? 31.028 2.919 -15.978 1.00 55.22 203 ILE A CA 1
ATOM 1517 C C . ILE A 1 203 ? 30.432 1.679 -15.302 1.00 55.22 203 ILE A C 1
ATOM 1519 O O . ILE A 1 203 ? 29.440 1.116 -15.749 1.00 55.22 203 ILE A O 1
ATOM 1523 N N . VAL A 1 204 ? 31.057 1.257 -14.202 1.00 53.38 204 VAL A N 1
ATOM 1524 C CA . VAL A 1 204 ? 30.388 0.457 -13.166 1.00 53.38 204 VAL A CA 1
ATOM 1525 C C . VAL A 1 204 ? 29.746 1.457 -12.205 1.00 53.38 204 VAL A C 1
ATOM 1527 O O . VAL A 1 204 ? 30.246 1.672 -11.106 1.00 53.38 204 VAL A O 1
ATOM 1530 N N . TYR A 1 205 ? 28.723 2.178 -12.659 1.00 59.59 205 TYR A N 1
ATOM 1531 C CA . TYR A 1 205 ? 27.959 3.065 -11.786 1.00 59.59 205 TYR A CA 1
ATOM 1532 C C . TYR A 1 205 ? 26.513 2.598 -11.756 1.00 59.59 205 TYR A C 1
ATOM 1534 O O . TYR A 1 205 ? 25.948 2.255 -12.796 1.00 59.59 205 TYR A O 1
ATOM 1542 N N . ASP A 1 206 ? 25.932 2.620 -10.560 1.00 77.94 206 ASP A N 1
ATOM 1543 C CA . ASP A 1 206 ? 24.495 2.497 -10.382 1.00 77.94 206 ASP A CA 1
ATOM 1544 C C . ASP A 1 206 ? 23.846 3.719 -11.041 1.00 77.94 206 ASP A C 1
ATOM 1546 O O . ASP A 1 206 ? 24.119 4.872 -10.682 1.00 77.94 206 ASP A O 1
ATOM 1550 N N . PHE A 1 207 ? 23.049 3.465 -12.075 1.00 87.38 207 PHE A N 1
ATOM 1551 C CA . PHE A 1 207 ? 22.163 4.466 -12.643 1.00 87.38 207 PHE A CA 1
ATOM 1552 C C . PHE A 1 207 ? 20.848 4.450 -11.883 1.00 87.38 207 PHE A C 1
ATOM 1554 O O . PHE A 1 207 ? 20.387 3.400 -11.436 1.00 87.38 207 PHE A O 1
ATOM 1561 N N . ASP A 1 208 ? 20.222 5.611 -11.799 1.00 92.19 208 ASP A N 1
ATOM 1562 C CA . ASP A 1 208 ? 18.860 5.740 -11.322 1.00 92.19 208 ASP A CA 1
ATOM 1563 C C . ASP A 1 208 ? 18.066 6.655 -12.256 1.00 92.19 208 ASP A C 1
ATOM 1565 O O . ASP A 1 208 ? 18.619 7.327 -13.131 1.00 92.19 208 ASP A O 1
ATOM 1569 N N . ILE A 1 209 ? 16.750 6.634 -12.096 1.00 95.12 209 ILE A N 1
ATOM 1570 C CA . ILE A 1 209 ? 15.825 7.505 -12.808 1.00 95.12 209 ILE A CA 1
ATOM 1571 C C . ILE A 1 209 ? 15.041 8.270 -11.757 1.00 95.12 209 ILE A C 1
ATOM 1573 O O . ILE A 1 209 ? 14.464 7.653 -10.859 1.00 95.12 209 ILE A O 1
ATOM 1577 N N . LYS A 1 210 ? 14.998 9.592 -11.898 1.00 95.50 210 LYS A N 1
ATOM 1578 C CA . LYS A 1 210 ? 14.189 10.480 -11.067 1.00 95.50 210 LYS A CA 1
ATOM 1579 C C . LYS A 1 210 ? 13.719 11.672 -11.884 1.00 95.50 210 LYS A C 1
ATOM 1581 O O . LYS A 1 210 ? 14.516 12.221 -12.634 1.00 95.50 210 LYS A O 1
ATOM 1586 N N . ASP A 1 211 ? 12.459 12.075 -11.739 1.00 95.19 211 ASP A N 1
ATOM 1587 C CA . ASP A 1 211 ? 11.873 13.217 -12.458 1.00 95.19 211 ASP A CA 1
ATOM 1588 C C . ASP A 1 211 ? 12.156 13.160 -13.977 1.00 95.19 211 ASP A C 1
ATOM 1590 O O . ASP A 1 211 ? 12.561 14.141 -14.599 1.00 95.19 211 ASP A O 1
ATOM 1594 N N . GLN A 1 212 ? 12.014 11.963 -14.570 1.00 95.56 212 GLN A N 1
ATOM 1595 C CA . GLN A 1 212 ? 12.316 11.684 -15.984 1.00 95.56 212 GLN A CA 1
ATOM 1596 C C . GLN A 1 212 ? 13.778 11.976 -16.397 1.00 95.56 212 GLN A C 1
ATOM 1598 O O . GLN A 1 212 ? 14.085 12.221 -17.570 1.00 95.56 212 GLN A O 1
ATOM 1603 N N . TRP A 1 213 ? 14.708 11.912 -15.449 1.00 94.69 213 TRP A N 1
ATOM 1604 C CA . TRP A 1 213 ? 16.136 12.110 -15.662 1.00 94.69 213 TRP A CA 1
ATOM 1605 C C . TRP A 1 213 ? 16.899 10.842 -15.289 1.00 94.69 213 TRP A C 1
ATOM 1607 O O . TRP A 1 213 ? 16.865 10.412 -14.138 1.00 94.69 213 TRP A O 1
ATOM 1617 N N . VAL A 1 214 ? 17.582 10.229 -16.262 1.00 93.25 214 VAL A N 1
ATOM 1618 C CA . VAL A 1 214 ? 18.464 9.082 -16.002 1.00 93.25 214 VAL A CA 1
ATOM 1619 C C . VAL A 1 214 ? 19.822 9.618 -15.595 1.00 93.25 214 VAL A C 1
ATOM 1621 O O . VAL A 1 214 ? 20.470 10.289 -16.396 1.00 93.25 214 VAL A O 1
ATOM 1624 N N . HIS A 1 215 ? 20.274 9.324 -14.382 1.00 90.25 215 HIS A N 1
ATOM 1625 C CA . HIS A 1 215 ? 21.506 9.883 -13.838 1.00 90.25 215 HIS A CA 1
ATOM 1626 C C . HIS A 1 215 ? 22.362 8.842 -13.126 1.00 90.25 215 HIS A C 1
ATOM 1628 O O . HIS A 1 215 ? 21.904 7.764 -12.758 1.00 90.25 215 HIS A O 1
ATOM 1634 N N . LEU A 1 216 ? 23.628 9.190 -12.911 1.00 88.75 216 LEU A N 1
ATOM 1635 C CA . LEU A 1 216 ? 24.510 8.437 -12.024 1.00 88.75 216 LEU A CA 1
ATOM 1636 C C . LEU A 1 216 ? 24.097 8.698 -10.573 1.00 88.75 216 LEU A C 1
ATOM 1638 O O . LEU A 1 216 ? 23.916 9.860 -10.202 1.00 88.75 216 LEU A O 1
ATOM 1642 N N . VAL A 1 217 ? 23.988 7.661 -9.741 1.00 86.81 217 VAL A N 1
ATOM 1643 C CA . VAL A 1 217 ? 23.623 7.816 -8.318 1.00 86.81 217 VAL A CA 1
ATOM 1644 C C . VAL A 1 217 ? 24.581 8.775 -7.596 1.00 86.81 217 VAL A C 1
ATOM 1646 O O . VAL A 1 217 ? 24.136 9.698 -6.918 1.00 86.81 217 VAL A O 1
ATOM 1649 N N . ASP A 1 218 ? 25.889 8.641 -7.831 1.00 86.31 218 ASP A N 1
ATOM 1650 C CA . ASP A 1 218 ? 26.918 9.485 -7.201 1.00 86.31 218 ASP A CA 1
ATOM 1651 C C . ASP A 1 218 ? 27.032 10.894 -7.806 1.00 86.31 218 ASP A C 1
ATOM 1653 O O . ASP A 1 218 ? 27.698 11.764 -7.238 1.00 86.31 218 ASP A O 1
ATOM 1657 N N . ARG A 1 219 ? 26.451 11.118 -8.992 1.00 85.69 219 ARG A N 1
ATOM 1658 C CA . ARG A 1 219 ? 26.515 12.395 -9.726 1.00 85.69 219 ARG A CA 1
ATOM 1659 C C . ARG A 1 219 ? 25.182 12.708 -10.406 1.00 85.69 219 ARG A C 1
ATOM 1661 O O . ARG A 1 219 ? 25.100 12.614 -11.635 1.00 85.69 219 ARG A O 1
ATOM 1668 N N . PRO A 1 220 ? 24.140 13.080 -9.642 1.00 84.81 220 PRO A N 1
ATOM 1669 C CA . PRO A 1 220 ? 22.803 13.313 -10.186 1.00 84.81 220 PRO A CA 1
ATOM 1670 C C . PRO A 1 220 ? 22.740 14.420 -11.248 1.00 84.81 220 PRO A C 1
ATOM 1672 O O . PRO A 1 220 ? 21.874 14.410 -12.122 1.00 84.81 220 PRO A O 1
ATOM 1675 N N . GLU A 1 221 ? 23.689 15.360 -11.229 1.00 85.19 221 GLU A N 1
ATOM 1676 C CA . GLU A 1 221 ? 23.815 16.414 -12.237 1.00 85.19 221 GLU A CA 1
ATOM 1677 C C . GLU A 1 221 ? 24.255 15.890 -13.612 1.00 85.19 221 GLU A C 1
ATOM 1679 O O . GLU A 1 221 ? 24.096 16.572 -14.625 1.00 85.19 221 GLU A O 1
ATOM 1684 N N . ARG A 1 222 ? 24.825 14.680 -13.659 1.00 83.88 222 ARG A N 1
ATOM 1685 C CA . ARG A 1 222 ? 25.238 14.010 -14.889 1.00 83.88 222 ARG A CA 1
ATOM 1686 C C . ARG A 1 222 ? 24.216 12.956 -15.259 1.00 83.88 222 ARG A C 1
ATOM 1688 O O . ARG A 1 222 ? 24.182 11.867 -14.689 1.00 83.88 222 ARG A O 1
ATOM 1695 N N . GLY A 1 223 ? 23.444 13.274 -16.281 1.00 86.62 223 GLY A N 1
ATOM 1696 C CA . GLY A 1 223 ? 22.433 12.376 -16.784 1.00 86.62 223 GLY A CA 1
ATOM 1697 C C . GLY A 1 223 ? 22.040 12.672 -18.214 1.00 86.62 223 GLY A C 1
ATOM 1698 O O . GLY A 1 223 ? 22.646 13.493 -18.909 1.00 86.62 223 GLY A O 1
ATOM 1699 N N . VAL A 1 224 ? 21.022 11.950 -18.639 1.00 90.25 224 VAL A N 1
ATOM 1700 C CA . VAL A 1 224 ? 20.406 12.030 -19.951 1.00 90.25 224 VAL A CA 1
ATOM 1701 C C . VAL A 1 224 ? 18.897 11.979 -19.775 1.00 90.25 224 VAL A C 1
ATOM 1703 O O . VAL A 1 224 ? 18.378 11.437 -18.798 1.00 90.25 224 VAL A O 1
ATOM 1706 N N . SER A 1 225 ? 18.183 12.546 -20.740 1.00 93.44 225 SER A N 1
ATOM 1707 C CA . SER A 1 225 ? 16.726 12.504 -20.742 1.00 93.44 225 SER A CA 1
ATOM 1708 C C . SER A 1 225 ? 16.232 11.057 -20.749 1.00 93.44 225 SER A C 1
ATOM 1710 O O . SER A 1 225 ? 16.659 10.257 -21.587 1.00 93.44 225 SER A O 1
ATOM 1712 N N . TYR A 1 226 ? 15.286 10.740 -19.861 1.00 95.19 226 TYR A N 1
ATOM 1713 C CA . TYR A 1 226 ? 14.550 9.474 -19.877 1.00 95.19 226 TYR A CA 1
ATOM 1714 C C . TYR A 1 226 ? 13.986 9.169 -21.264 1.00 95.19 226 TYR A C 1
ATOM 1716 O O . TYR A 1 226 ? 14.140 8.065 -21.779 1.00 95.19 226 TYR A O 1
ATOM 1724 N N . PHE A 1 227 ? 13.404 10.175 -21.912 1.00 94.81 227 PHE A N 1
ATOM 1725 C CA . PHE A 1 227 ? 12.780 10.027 -23.219 1.00 94.81 227 PHE A CA 1
ATOM 1726 C C . PHE A 1 227 ? 13.772 9.647 -24.326 1.00 94.81 227 PHE A C 1
ATOM 1728 O O . PHE A 1 227 ? 13.441 8.854 -25.210 1.00 94.81 227 PHE A O 1
ATOM 1735 N N . ASP A 1 228 ? 14.996 10.177 -24.270 1.00 92.88 228 ASP A N 1
ATOM 1736 C CA . ASP A 1 228 ? 16.035 9.836 -25.242 1.00 92.88 228 ASP A CA 1
ATOM 1737 C C . ASP A 1 228 ? 16.479 8.381 -25.066 1.00 92.88 228 ASP A C 1
ATOM 1739 O O . ASP A 1 228 ? 16.575 7.648 -26.052 1.00 92.88 228 ASP A O 1
ATOM 1743 N N . ILE A 1 229 ? 16.656 7.937 -23.815 1.00 92.94 229 ILE A N 1
ATOM 1744 C CA . ILE A 1 229 ? 16.975 6.539 -23.508 1.00 92.94 229 ILE A CA 1
ATOM 1745 C C . ILE A 1 229 ? 15.839 5.606 -23.921 1.00 92.94 229 ILE A C 1
ATOM 1747 O O . ILE A 1 229 ? 16.111 4.573 -24.519 1.00 92.94 229 ILE A O 1
ATOM 1751 N N . VAL A 1 230 ? 14.573 5.962 -23.685 1.00 95.44 230 VAL A N 1
ATOM 1752 C CA . VAL A 1 230 ? 13.421 5.153 -24.119 1.00 95.44 230 VAL A CA 1
ATOM 1753 C C . VAL A 1 230 ? 13.412 4.962 -25.632 1.00 95.44 230 VAL A C 1
ATOM 1755 O O . VAL A 1 230 ? 13.303 3.835 -26.116 1.00 95.44 230 VAL A O 1
ATOM 1758 N N . LYS A 1 231 ? 13.564 6.044 -26.402 1.00 93.25 231 LYS A N 1
ATOM 1759 C CA . LYS A 1 231 ? 13.594 5.965 -27.869 1.00 93.25 231 LYS A CA 1
ATOM 1760 C C . LYS A 1 231 ? 14.721 5.086 -28.380 1.00 93.25 231 LYS A C 1
ATOM 1762 O O . LYS A 1 231 ? 14.538 4.338 -29.339 1.00 93.25 231 LYS A O 1
ATOM 1767 N N . GLU A 1 232 ? 15.891 5.206 -27.774 1.00 89.56 232 GLU A N 1
ATOM 1768 C CA . GLU A 1 232 ? 17.059 4.435 -28.171 1.00 89.56 232 GLU A CA 1
ATOM 1769 C C . GLU A 1 232 ? 16.974 2.983 -27.739 1.00 89.56 232 GLU A C 1
ATOM 1771 O O . GLU A 1 232 ? 17.337 2.124 -28.533 1.00 89.56 232 GLU A O 1
ATOM 1776 N N . ALA A 1 233 ? 16.453 2.704 -26.546 1.00 91.38 233 ALA A N 1
ATOM 1777 C CA . ALA A 1 233 ? 16.192 1.352 -26.078 1.00 91.38 233 ALA A CA 1
ATOM 1778 C C . ALA A 1 233 ? 15.242 0.637 -27.041 1.00 91.38 233 ALA A C 1
ATOM 1780 O O . ALA A 1 233 ? 15.569 -0.431 -27.543 1.00 91.38 233 ALA A O 1
ATOM 1781 N N . ILE A 1 234 ? 14.125 1.275 -27.407 1.00 91.12 234 ILE A N 1
ATOM 1782 C CA . ILE A 1 234 ? 13.168 0.714 -28.370 1.00 91.12 234 ILE A CA 1
ATOM 1783 C C . ILE A 1 234 ? 13.821 0.528 -29.742 1.00 91.12 234 ILE A C 1
ATOM 1785 O O . ILE A 1 234 ? 13.694 -0.526 -30.357 1.00 91.12 234 ILE A O 1
ATOM 1789 N N . ARG A 1 235 ? 14.564 1.527 -30.234 1.00 90.12 235 ARG A N 1
ATOM 1790 C CA . ARG A 1 235 ? 15.250 1.431 -31.532 1.00 90.12 235 ARG A CA 1
ATOM 1791 C C . ARG A 1 235 ? 16.330 0.346 -31.549 1.00 90.12 235 ARG A C 1
ATOM 1793 O O . ARG A 1 235 ? 16.518 -0.292 -32.579 1.00 90.12 235 ARG A O 1
ATOM 1800 N N . GLY A 1 236 ? 17.061 0.191 -30.450 1.00 86.50 236 GLY A N 1
ATOM 1801 C CA . GLY A 1 236 ? 18.113 -0.805 -30.271 1.00 86.50 236 GLY A CA 1
ATOM 1802 C C . GLY A 1 236 ? 17.576 -2.209 -30.004 1.00 86.50 236 GLY A C 1
ATOM 1803 O O . GLY A 1 236 ? 18.311 -3.170 -30.193 1.00 86.50 236 GLY A O 1
ATOM 1804 N N . ASN A 1 237 ? 16.306 -2.322 -29.614 1.00 87.06 237 ASN A N 1
ATOM 1805 C CA . ASN A 1 237 ? 15.592 -3.571 -29.375 1.00 87.06 237 ASN A CA 1
ATOM 1806 C C . ASN A 1 237 ? 14.647 -3.919 -30.541 1.00 87.06 237 ASN A C 1
ATOM 1808 O O . ASN A 1 237 ? 13.499 -4.294 -30.326 1.00 87.06 237 ASN A O 1
ATOM 1812 N N . ASP A 1 238 ? 15.092 -3.695 -31.782 1.00 87.56 238 ASP A N 1
ATOM 1813 C CA . ASP A 1 238 ? 14.338 -3.978 -33.017 1.00 87.56 238 ASP A CA 1
ATOM 1814 C C . ASP A 1 238 ? 12.913 -3.379 -33.073 1.00 87.56 238 ASP A C 1
ATOM 1816 O O . ASP A 1 238 ? 12.037 -3.852 -33.798 1.00 87.56 238 ASP A O 1
ATOM 1820 N N . GLY A 1 239 ? 12.674 -2.285 -32.343 1.00 86.38 239 GLY A N 1
ATOM 1821 C CA . GLY A 1 239 ? 11.378 -1.611 -32.263 1.00 86.38 239 GLY A CA 1
ATOM 1822 C C . GLY A 1 239 ? 10.442 -2.154 -31.181 1.00 86.38 239 GLY A C 1
ATOM 1823 O O . GLY A 1 239 ? 9.325 -1.647 -31.052 1.00 86.38 239 GLY A O 1
ATOM 1824 N N . GLU A 1 240 ? 10.863 -3.143 -30.391 1.00 89.56 240 GLU A N 1
ATOM 1825 C CA . GLU A 1 240 ? 10.078 -3.650 -29.270 1.00 89.56 240 GLU A CA 1
ATOM 1826 C C . GLU A 1 240 ? 10.087 -2.683 -28.079 1.00 89.56 240 GLU A C 1
ATOM 1828 O O . GLU A 1 240 ? 11.111 -2.118 -27.689 1.00 89.56 240 GLU A O 1
ATOM 1833 N N . VAL A 1 241 ? 8.913 -2.521 -27.468 1.00 93.75 241 VAL A N 1
ATOM 1834 C CA . VAL A 1 241 ? 8.732 -1.741 -26.238 1.00 93.75 241 VAL A CA 1
ATOM 1835 C C . VAL A 1 241 ? 9.315 -2.462 -25.025 1.00 93.75 241 VAL A C 1
ATOM 1837 O O . VAL A 1 241 ? 9.329 -3.691 -24.963 1.00 93.75 241 VAL A O 1
ATOM 1840 N N . ILE A 1 242 ? 9.727 -1.695 -24.015 1.00 96.00 242 ILE A N 1
ATOM 1841 C CA . ILE A 1 242 ? 10.166 -2.258 -22.735 1.00 96.00 242 ILE A CA 1
ATOM 1842 C C . ILE A 1 242 ? 8.943 -2.749 -21.960 1.00 96.00 242 ILE A C 1
ATOM 1844 O O . ILE A 1 242 ? 7.987 -1.997 -21.747 1.00 96.00 242 ILE A O 1
ATOM 1848 N N . ILE A 1 243 ? 8.979 -4.015 -21.536 1.00 97.88 243 ILE A N 1
ATOM 1849 C CA . ILE A 1 243 ? 7.901 -4.656 -20.781 1.00 97.88 243 ILE A CA 1
ATOM 1850 C C . ILE A 1 243 ? 8.476 -5.268 -19.507 1.00 97.88 243 ILE A C 1
ATOM 1852 O O . ILE A 1 243 ? 9.146 -6.302 -19.544 1.00 97.88 243 ILE A O 1
ATOM 1856 N N . GLY A 1 244 ? 8.152 -4.650 -18.376 1.00 98.38 244 GLY A N 1
ATOM 1857 C CA . GLY A 1 244 ? 8.427 -5.172 -17.047 1.00 98.38 244 GLY A CA 1
ATOM 1858 C C . GLY A 1 244 ? 7.304 -6.073 -16.546 1.00 98.38 244 GLY A C 1
ATOM 1859 O O . GLY A 1 244 ? 6.120 -5.804 -16.778 1.00 98.38 244 GLY A O 1
ATOM 1860 N N . ARG A 1 245 ? 7.660 -7.157 -15.854 1.00 98.50 245 ARG A N 1
ATOM 1861 C CA . ARG A 1 245 ? 6.690 -8.108 -15.287 1.00 98.50 245 ARG A CA 1
ATOM 1862 C C . ARG A 1 245 ? 6.936 -8.315 -13.803 1.00 98.50 245 ARG A C 1
ATOM 1864 O O . ARG A 1 245 ? 8.057 -8.556 -13.369 1.00 98.50 245 ARG A O 1
ATOM 1871 N N . GLY A 1 246 ? 5.863 -8.284 -13.024 1.00 98.12 246 GLY A N 1
ATOM 1872 C CA . GLY A 1 246 ? 5.926 -8.433 -11.578 1.00 98.12 246 GLY A CA 1
ATOM 1873 C C . GLY A 1 246 ? 4.783 -9.278 -11.052 1.00 98.12 246 GLY A C 1
ATOM 1874 O O . GLY A 1 246 ? 3.685 -9.300 -11.600 1.00 98.12 246 GLY A O 1
ATOM 1875 N N . HIS A 1 247 ? 5.052 -10.000 -9.974 1.00 96.44 247 HIS A N 1
ATOM 1876 C CA . HIS A 1 247 ? 4.044 -10.768 -9.260 1.00 96.44 247 HIS A CA 1
ATOM 1877 C C . HIS A 1 247 ? 4.356 -10.785 -7.771 1.00 96.44 247 HIS A C 1
ATOM 1879 O O . HIS A 1 247 ? 5.500 -10.576 -7.367 1.00 96.44 247 HIS A O 1
ATOM 1885 N N . TYR A 1 248 ? 3.357 -11.055 -6.945 1.00 93.69 248 TYR A N 1
ATOM 1886 C CA . TYR A 1 248 ? 3.534 -11.182 -5.510 1.00 93.69 248 TYR A CA 1
ATOM 1887 C C . TYR A 1 248 ? 2.614 -12.264 -4.955 1.00 93.69 248 TYR A C 1
ATOM 1889 O O . TYR A 1 248 ? 1.406 -12.255 -5.186 1.00 93.69 248 TYR A O 1
ATOM 1897 N N . THR A 1 249 ? 3.215 -13.176 -4.195 1.00 89.19 249 THR A N 1
ATOM 1898 C CA . THR A 1 249 ? 2.520 -14.129 -3.334 1.00 89.19 249 THR A CA 1
ATOM 1899 C C . THR A 1 249 ? 3.175 -14.033 -1.962 1.00 89.19 249 THR A C 1
ATOM 1901 O O . THR A 1 249 ? 4.398 -14.187 -1.884 1.00 89.19 249 THR A O 1
ATOM 1904 N N . PRO A 1 250 ? 2.409 -13.771 -0.891 1.00 83.38 250 PRO A N 1
ATOM 1905 C CA . PRO A 1 250 ? 2.944 -13.731 0.462 1.00 83.38 250 PRO A CA 1
ATOM 1906 C C . PRO A 1 250 ? 3.767 -14.978 0.808 1.00 83.38 250 PRO A C 1
ATOM 1908 O O . PRO A 1 250 ? 3.367 -16.112 0.541 1.00 83.38 250 PRO A O 1
ATOM 1911 N N . HIS A 1 251 ? 4.933 -14.767 1.413 1.00 68.38 251 HIS A N 1
ATOM 1912 C CA . HIS A 1 251 ? 5.803 -15.845 1.875 1.00 68.38 251 HIS A CA 1
ATOM 1913 C C . HIS A 1 251 ? 5.367 -16.337 3.270 1.00 68.38 251 HIS A C 1
ATOM 1915 O O . HIS A 1 251 ? 4.859 -15.553 4.067 1.00 68.38 251 HIS A O 1
ATOM 1921 N N . ARG A 1 252 ? 5.664 -17.613 3.579 1.00 61.75 252 ARG A N 1
ATOM 1922 C CA . ARG A 1 252 ? 5.318 -18.392 4.799 1.00 61.75 252 ARG A CA 1
ATOM 1923 C C . ARG A 1 252 ? 3.931 -19.055 4.758 1.00 61.75 252 ARG A C 1
ATOM 1925 O O . ARG A 1 252 ? 2.903 -18.443 5.031 1.00 61.75 252 ARG A O 1
ATOM 1932 N N . LYS A 1 253 ? 3.934 -20.364 4.471 1.00 50.00 253 LYS A N 1
ATOM 1933 C CA . LYS A 1 253 ? 2.758 -21.239 4.599 1.00 50.00 253 LYS A CA 1
ATOM 1934 C C . LYS A 1 253 ? 2.271 -21.226 6.057 1.00 50.00 253 LYS A C 1
ATOM 1936 O O . LYS A 1 253 ? 3.069 -21.488 6.951 1.00 50.00 253 LYS A O 1
ATOM 1941 N N . GLY A 1 254 ? 0.986 -20.941 6.278 1.00 56.47 254 GLY A N 1
ATOM 1942 C CA . GLY A 1 254 ? 0.330 -21.035 7.592 1.00 56.47 254 GLY A CA 1
ATOM 1943 C C . GLY A 1 254 ? 0.018 -19.714 8.309 1.00 56.47 254 GLY A C 1
ATOM 1944 O O . GLY A 1 254 ? -0.654 -19.760 9.332 1.00 56.47 254 GLY A O 1
ATOM 1945 N N . MET A 1 255 ? 0.444 -18.553 7.795 1.00 69.50 255 MET A N 1
ATOM 1946 C CA . MET A 1 255 ? 0.054 -17.247 8.360 1.00 69.50 255 MET A CA 1
ATOM 1947 C C . MET A 1 255 ? -1.270 -16.748 7.772 1.00 69.50 255 MET A C 1
ATOM 1949 O O . MET A 1 255 ? -1.554 -16.996 6.604 1.00 69.50 255 MET A O 1
ATOM 1953 N N . ILE A 1 256 ? -2.042 -15.991 8.557 1.00 81.44 256 ILE A N 1
ATOM 1954 C CA . ILE A 1 256 ? -3.326 -15.400 8.128 1.00 81.44 256 ILE A CA 1
ATOM 1955 C C . ILE A 1 256 ? -3.129 -14.179 7.207 1.00 81.44 256 ILE A C 1
ATOM 1957 O O . ILE A 1 256 ? -3.940 -13.925 6.315 1.00 81.44 256 ILE A O 1
ATOM 1961 N N . SER A 1 257 ? -2.060 -13.408 7.418 1.00 89.12 257 SER A N 1
ATOM 1962 C CA . SER A 1 257 ? -1.769 -12.157 6.705 1.00 89.12 257 SER A CA 1
ATOM 1963 C C . SER A 1 257 ? -0.267 -11.839 6.769 1.00 89.12 257 SER A C 1
ATOM 1965 O O . SER A 1 257 ? 0.361 -12.174 7.779 1.00 89.12 257 SER A O 1
ATOM 1967 N N . PRO A 1 258 ? 0.331 -11.194 5.745 1.00 88.25 258 PRO A N 1
ATOM 1968 C CA . PRO A 1 258 ? 1.726 -10.766 5.769 1.00 88.25 258 PRO A CA 1
ATOM 1969 C C . PRO A 1 258 ? 1.936 -9.475 6.570 1.00 88.25 258 PRO A C 1
ATOM 1971 O O . PRO A 1 258 ? 3.047 -9.226 7.022 1.00 88.25 258 PRO A O 1
ATOM 1974 N N . ALA A 1 259 ? 0.895 -8.656 6.737 1.00 91.62 259 ALA A N 1
ATOM 1975 C CA . ALA A 1 259 ? 0.949 -7.410 7.492 1.00 91.62 259 ALA A CA 1
ATOM 1976 C C . ALA A 1 259 ? -0.376 -7.130 8.211 1.00 91.62 259 ALA A C 1
ATOM 1978 O O . ALA A 1 259 ? -1.411 -7.730 7.899 1.00 91.62 259 ALA A O 1
ATOM 1979 N N . TYR A 1 260 ? -0.334 -6.200 9.163 1.00 93.56 260 TYR A N 1
ATOM 1980 C CA . TYR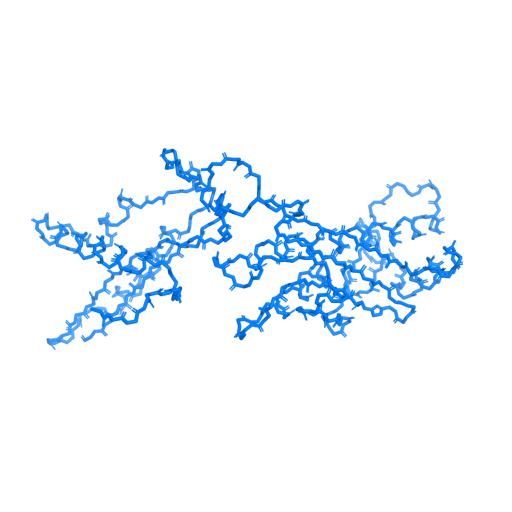 A 1 260 ? -1.478 -5.782 9.966 1.00 93.56 260 TYR A CA 1
ATOM 1981 C C . TYR A 1 260 ? -1.466 -4.260 10.130 1.00 93.56 260 TYR A C 1
ATOM 1983 O O . TYR A 1 260 ? -0.413 -3.658 10.328 1.00 93.56 260 TYR A O 1
ATOM 1991 N N . SER A 1 261 ? -2.636 -3.637 10.040 1.00 94.81 261 SER A N 1
ATOM 1992 C CA . SER A 1 261 ? -2.866 -2.255 10.455 1.00 94.81 261 SER A CA 1
ATOM 1993 C C . SER A 1 261 ? -3.311 -2.223 11.911 1.00 94.81 261 SER A C 1
ATOM 1995 O O . SER A 1 261 ? -4.137 -3.046 12.305 1.00 94.81 261 SER A O 1
ATOM 1997 N N . PHE A 1 262 ? -2.841 -1.242 12.672 1.00 96.06 262 PHE A N 1
ATOM 1998 C CA . PHE A 1 262 ? -3.260 -1.007 14.052 1.00 96.06 262 PHE A CA 1
ATOM 1999 C C . PHE A 1 262 ? -3.850 0.390 14.186 1.00 96.06 262 PHE A C 1
ATOM 2001 O O . PHE A 1 262 ? -3.454 1.304 13.462 1.00 96.06 262 PHE A O 1
ATOM 2008 N N . GLY A 1 263 ? -4.780 0.555 15.118 1.00 96.50 263 GLY A N 1
ATOM 2009 C CA . GLY A 1 263 ? -5.351 1.855 15.424 1.00 96.50 263 GLY A CA 1
ATOM 2010 C C . GLY A 1 263 ? -5.995 1.886 16.797 1.00 96.50 263 GLY A C 1
ATOM 2011 O O . GLY A 1 263 ? -6.350 0.855 17.365 1.00 96.50 263 GLY A O 1
ATOM 2012 N N . VAL A 1 264 ? -6.145 3.098 17.319 1.00 97.69 264 VAL A N 1
ATOM 2013 C CA . VAL A 1 264 ? -6.903 3.380 18.536 1.00 97.69 264 VAL A CA 1
ATOM 2014 C C . VAL A 1 264 ? -7.835 4.539 18.230 1.00 97.69 264 VAL A C 1
ATOM 2016 O O . VAL A 1 264 ? -7.440 5.496 17.566 1.00 97.69 264 VAL A O 1
ATOM 2019 N N . GLN A 1 265 ? -9.075 4.431 18.682 1.00 96.94 265 GLN A N 1
ATOM 2020 C CA . GLN A 1 265 ? -10.084 5.472 18.556 1.00 96.94 265 GLN A CA 1
ATOM 2021 C C . GLN A 1 265 ? -10.585 5.870 19.938 1.00 96.94 265 GLN A C 1
ATOM 2023 O O . GLN A 1 265 ? -10.731 5.018 20.814 1.00 96.94 265 GLN A O 1
ATOM 2028 N N . ALA A 1 266 ? -10.881 7.155 20.102 1.00 95.81 266 ALA A N 1
ATOM 2029 C CA . ALA A 1 266 ? -11.638 7.672 21.228 1.00 95.81 266 ALA A CA 1
ATOM 2030 C C . ALA A 1 266 ? -12.903 8.346 20.706 1.00 95.81 266 ALA A C 1
ATOM 2032 O O . ALA A 1 266 ? -12.869 9.030 19.680 1.00 95.81 266 ALA A O 1
ATOM 2033 N N . VAL A 1 267 ? -14.011 8.138 21.405 1.00 95.81 267 VAL A N 1
ATOM 2034 C CA . VAL A 1 267 ? -15.311 8.712 21.066 1.00 95.81 267 VAL A CA 1
ATOM 2035 C C . VAL A 1 267 ? -15.849 9.408 22.299 1.00 95.81 267 VAL A C 1
ATOM 2037 O O . VAL A 1 267 ? -16.014 8.779 23.340 1.00 95.81 267 VAL A O 1
ATOM 2040 N N . GLU A 1 268 ? -16.119 10.699 22.164 1.00 94.50 268 GLU A N 1
ATOM 2041 C CA . GLU A 1 268 ? -16.852 11.471 23.158 1.00 94.50 268 GLU A CA 1
ATOM 2042 C C . GLU A 1 268 ? -18.332 11.485 22.799 1.00 94.50 268 GLU A C 1
ATOM 2044 O O . GLU A 1 268 ? -18.688 11.724 21.640 1.00 94.50 268 GLU A O 1
ATOM 2049 N N . VAL A 1 269 ? -19.170 11.219 23.796 1.00 94.06 269 VAL A N 1
ATOM 2050 C CA . VAL A 1 269 ? -20.633 11.268 23.710 1.00 94.06 269 VAL A CA 1
ATOM 2051 C C . VAL A 1 269 ? -21.207 12.181 24.774 1.00 94.06 269 VAL A C 1
ATOM 2053 O O . VAL A 1 269 ? -20.566 12.303 25.847 1.00 94.06 269 VAL A O 1
#

pLDDT: mean 92.12, std 9.17, range [50.0, 98.88]

Solvent-accessible surface area (backbone atoms only — not comparable to full-atom values): 14964 Å² total; per-residue (Å²): 142,76,84,82,85,77,89,52,96,62,67,67,45,62,65,53,46,52,55,52,45,53,50,49,46,54,49,16,62,78,67,72,43,58,60,65,58,54,47,64,76,70,52,74,47,55,70,35,74,43,89,88,44,42,62,33,72,62,53,59,42,64,62,35,48,53,53,50,51,53,56,53,58,72,62,58,83,71,63,91,96,48,51,75,50,76,46,72,52,75,44,64,34,24,58,47,62,88,83,69,85,60,100,62,55,56,12,25,18,39,26,35,43,41,80,88,56,37,31,43,37,26,22,22,52,51,70,87,81,84,50,52,63,63,53,42,39,47,43,30,17,62,57,42,10,41,55,59,91,38,52,44,79,45,60,56,44,80,91,80,20,43,63,44,83,53,78,52,54,63,16,52,75,57,34,38,31,48,0,31,35,41,2,21,42,44,30,41,50,57,53,49,55,45,46,45,68,72,77,30,92,86,60,93,63,62,69,45,47,48,84,45,33,33,20,33,67,95,41,66,90,50,62,47,54,36,54,60,46,43,43,47,42,20,61,74,48,84,65,45,65,51,70,6,63,18,57,28,62,85,80,68,94,75,39,50,35,79,40,60,49,60,46,56,50,76,48,78,85

Sequence (269 aa):
NTATTSAMRGFGAPQSTFVGESQLDMMAEDLGIDPIELRRKNGMTPDYEVPGQAFIQSCGLHQCLDKIEEHIKERGKLPPNHGIGVAAYGFMSGGIFNWFDTPYAFSAAIVRINIDGKVDLFTGACDIGQGSDTTLSMICAEELGVHLEDIRIHSGDTGICPPDLGAWGSRETLMNGNAVKRAAADAKRQLLEFAAAKMGPNIVYDFDIKDQWVHLVDRPERGVSYFDIVKEAIRGNDGEVIIGRGHYTPHRKGMISPAYSFGVQAVEV

Secondary structure (DSSP, 8-state):
--PPP---TTTTHHHHHHHHHHHHHHHHHHHT--HHHHHHHH---TTEEETTTEEES---HHHHHHHHHHHHHHH-SPPTT--EEEEEEEEEES---TT---SS-SEEEEEEE-TTS-EEEEE----SSS-HHHHHHHHHHHHHT--GGGEEEEES-TTTSPP---S-TT-HHHHHHHHHHHHHHHHHHHHHHHHHHHH-TT----EEEETTEEEETTEEEEEEEHHHHHHHHHHHTTTPPEEEEEEE--SSTT-S-SEEEEEEEEEE-